Protein AF-A0A497PLA8-F1 (afdb_monomer)

Secondary structure (DSSP, 8-state):
----EEEEEEEETTEEEEEEEEEE--HHHHHHHHHHHHTTSS-HHHHHHHHHHHHHHHTPEEEEEEESSBTTB---B-TTT--BHHHHHHHHHHHHHHH--SEEEEEEE-S-TTTHHHHHHTT--SEEEEE--B-SSS----EEEEEETT-HHHHHHHHHHHHHHHHHH---EEEEEEE-SSSTTHHHHHH-SS-EEEEE-SBTTSHHHHHHHHHTHHHHHHHHHHHHHHHGGG-

Mean predicted aligned error: 8.62 Å

Sequence (235 aa):
VGKIAIVEGNLSGDVLYSAQIIEIAPSITSALIKSLIEKGILSLKEIQNQLANIESKEKRKLCALVIGHKKTSPGAINKKTGITEFEFNDDLAIRIEKKVKNVDIQRVYRRTYKELPHDINELDPDFIISLHCNAFNEKASGTEVLYYHRSEKGKKMAEILLKHLVEHLKLPNRGIKPKTAEDRGGYLLRYTKAPCIIAEPFFIDNDDDLARAQEDIDGLAEAYAKTIEEIVEVV

Radius of gyration: 22.89 Å; Cα contacts (8 Å, |Δi|>4): 433; chains: 1; bounding box: 48×36×67 Å

pLDDT: mean 93.72, std 8.67, range [52.19, 98.94]

Structure (mmCIF, N/CA/C/O backbone):
data_AF-A0A497PLA8-F1
#
_entry.id   AF-A0A497PLA8-F1
#
loop_
_atom_site.group_PDB
_atom_site.id
_atom_site.type_symbol
_atom_site.label_atom_id
_atom_site.label_alt_id
_atom_site.label_comp_id
_atom_site.label_asym_id
_atom_site.label_entity_id
_atom_site.label_seq_id
_atom_site.pdbx_PDB_ins_code
_atom_site.Cartn_x
_atom_site.Cartn_y
_atom_site.Cartn_z
_atom_site.occupancy
_atom_site.B_iso_or_equiv
_atom_site.auth_seq_id
_atom_site.auth_comp_id
_atom_site.auth_asym_id
_atom_site.auth_atom_id
_atom_site.pdbx_PDB_model_num
ATOM 1 N N . VAL A 1 1 ? -29.428 -1.990 42.682 1.00 52.19 1 VAL A N 1
ATOM 2 C CA . VAL A 1 1 ? -28.211 -1.219 43.032 1.00 52.19 1 VAL A CA 1
ATOM 3 C C . VAL A 1 1 ? -27.045 -2.192 43.011 1.00 52.19 1 VAL A C 1
ATOM 5 O O . VAL A 1 1 ? -27.099 -3.153 43.760 1.00 52.19 1 VAL A O 1
ATOM 8 N N . GLY A 1 2 ? -26.096 -2.084 42.072 1.00 69.81 2 GLY A N 1
ATOM 9 C CA . GLY A 1 2 ? -25.052 -3.118 41.965 1.00 69.81 2 GLY A CA 1
ATOM 10 C C . GLY A 1 2 ? -24.429 -3.345 40.589 1.00 69.81 2 GLY A C 1
ATOM 11 O O . GLY A 1 2 ? -23.286 -3.779 40.540 1.00 69.81 2 GLY A O 1
ATOM 12 N N . LYS A 1 3 ? -25.128 -3.027 39.497 1.00 81.75 3 LYS A N 1
ATOM 13 C CA . LYS A 1 3 ? -24.644 -3.305 38.139 1.00 81.75 3 LYS A CA 1
ATOM 14 C C . LYS A 1 3 ? -23.672 -2.234 37.643 1.00 81.75 3 LYS A C 1
ATOM 16 O O . LYS A 1 3 ? -23.804 -1.074 38.030 1.00 81.75 3 LYS A O 1
ATOM 21 N N . ILE A 1 4 ? -22.708 -2.649 36.828 1.00 87.38 4 ILE A N 1
ATOM 22 C CA . ILE A 1 4 ? -21.839 -1.771 36.044 1.00 87.38 4 ILE A CA 1
ATOM 23 C C . ILE A 1 4 ? -22.445 -1.657 34.647 1.00 87.38 4 ILE A C 1
ATOM 25 O O . ILE A 1 4 ? -22.950 -2.642 34.107 1.00 87.38 4 ILE A O 1
ATOM 29 N N . ALA A 1 5 ? -22.415 -0.454 34.089 1.00 87.62 5 ALA A N 1
ATOM 30 C CA . ALA A 1 5 ? -22.876 -0.173 32.742 1.00 87.62 5 ALA A CA 1
ATOM 31 C C . ALA A 1 5 ? -21.815 0.632 31.992 1.00 87.62 5 ALA A C 1
ATOM 33 O O . ALA A 1 5 ? -21.121 1.452 32.599 1.00 87.62 5 ALA A O 1
ATOM 34 N N . ILE A 1 6 ? -21.728 0.396 30.687 1.00 86.44 6 ILE A N 1
ATOM 35 C CA . ILE A 1 6 ? -21.042 1.283 29.751 1.00 86.44 6 ILE A CA 1
ATOM 36 C C . ILE A 1 6 ? -22.050 2.360 29.361 1.00 86.44 6 ILE A C 1
ATOM 38 O O . ILE A 1 6 ? -23.196 2.055 29.009 1.00 86.44 6 ILE A O 1
ATOM 42 N N . VAL A 1 7 ? -21.637 3.618 29.478 1.00 86.50 7 VAL A N 1
ATOM 43 C CA . VAL A 1 7 ? -22.473 4.774 29.165 1.00 86.50 7 VAL A CA 1
ATOM 44 C C . VAL A 1 7 ? -21.748 5.685 28.189 1.00 86.50 7 VAL A C 1
ATOM 46 O O . VAL A 1 7 ? -20.562 5.953 28.360 1.00 86.50 7 VAL A O 1
ATOM 49 N N . GLU A 1 8 ? -22.477 6.183 27.200 1.00 83.69 8 GLU A N 1
ATOM 50 C CA . GLU A 1 8 ? -22.004 7.215 26.280 1.00 83.69 8 GLU A CA 1
ATOM 51 C C . GLU A 1 8 ? -22.640 8.548 26.671 1.00 83.69 8 GLU A C 1
ATOM 53 O O . GLU A 1 8 ? -23.837 8.608 26.971 1.00 83.69 8 GLU A O 1
ATOM 58 N N . GLY A 1 9 ? -21.850 9.621 26.725 1.00 84.25 9 GLY A N 1
ATOM 59 C CA . GLY A 1 9 ? -22.322 10.874 27.291 1.00 84.25 9 GLY A CA 1
ATOM 60 C C . GLY A 1 9 ? -21.367 12.052 27.173 1.00 84.25 9 GLY A C 1
ATOM 61 O O . GLY A 1 9 ? -20.187 11.893 26.876 1.00 84.25 9 GLY A O 1
ATOM 62 N N . ASN A 1 10 ? -21.885 13.250 27.449 1.00 79.69 10 ASN A N 1
ATOM 63 C CA . ASN A 1 10 ? -21.089 14.475 27.457 1.00 79.69 10 ASN A CA 1
ATOM 64 C C . ASN A 1 10 ? -20.459 14.696 28.837 1.00 79.69 10 ASN A C 1
ATOM 66 O O . ASN A 1 10 ? -21.174 14.817 29.837 1.00 79.69 10 ASN A O 1
ATOM 70 N N . LEU A 1 11 ? -19.129 14.788 28.872 1.00 79.31 11 LEU A N 1
ATOM 71 C CA . LEU A 1 11 ? -18.335 15.109 30.060 1.00 79.31 11 LEU A CA 1
ATOM 72 C C . LEU A 1 11 ? -17.939 16.590 30.065 1.00 79.31 11 LEU A C 1
ATOM 74 O O . LEU A 1 11 ? -17.486 17.122 29.053 1.00 79.31 11 LEU A O 1
ATOM 78 N N . SER A 1 12 ? -18.038 17.242 31.222 1.00 78.94 12 SER A N 1
ATOM 79 C CA . SER A 1 12 ? -17.307 18.483 31.503 1.00 78.94 12 SER A CA 1
ATOM 80 C C . SER A 1 12 ? -16.700 18.386 32.903 1.00 78.94 12 SER A C 1
ATOM 82 O O . SER A 1 12 ? -17.413 18.295 33.905 1.00 78.94 12 SER A O 1
ATOM 84 N N . GLY A 1 13 ? -15.367 18.336 32.959 1.00 80.75 13 GLY A N 1
ATOM 85 C CA . GLY A 1 13 ? -14.645 17.871 34.144 1.00 80.75 13 GLY A CA 1
ATOM 86 C C . GLY A 1 13 ? -14.991 16.411 34.457 1.00 80.75 13 GLY A C 1
ATOM 87 O O . GLY A 1 13 ? -15.065 15.587 33.550 1.00 80.75 13 GLY A O 1
ATOM 88 N N . ASP A 1 14 ? -15.265 16.120 35.730 1.00 75.25 14 ASP A N 1
ATOM 89 C CA . ASP A 1 14 ? -15.677 14.790 36.209 1.00 75.25 14 ASP A CA 1
ATOM 90 C C . ASP A 1 14 ? -17.211 14.604 36.234 1.00 75.25 14 ASP A C 1
ATOM 92 O O . ASP A 1 14 ? -17.727 13.666 36.845 1.00 75.25 14 ASP A O 1
ATOM 96 N N . VAL A 1 15 ? -17.963 15.514 35.602 1.00 76.88 15 VAL A N 1
ATOM 97 C CA . VAL A 1 15 ? -19.433 15.516 35.607 1.00 76.88 15 VAL A CA 1
ATOM 98 C C . VAL A 1 15 ? -19.976 15.091 34.243 1.00 76.88 15 VAL A C 1
ATOM 100 O O . VAL A 1 15 ? -19.608 15.655 33.212 1.00 76.88 15 VAL A O 1
ATOM 103 N N . LEU A 1 16 ? -20.884 14.110 34.252 1.00 77.44 16 LEU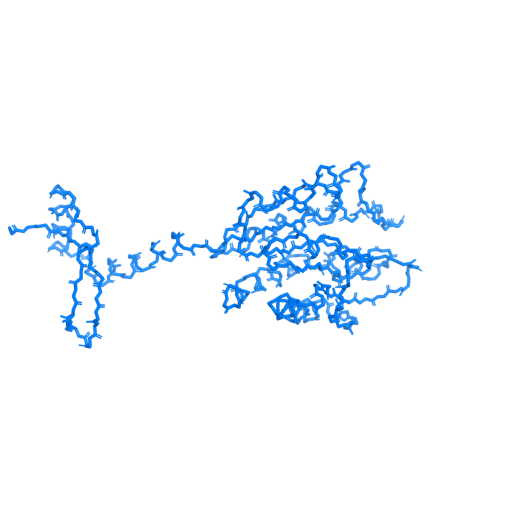 A N 1
ATOM 104 C CA . LEU A 1 16 ? -21.577 13.579 33.076 1.00 77.44 16 LEU A CA 1
ATOM 105 C C . LEU A 1 16 ? -22.953 14.260 32.937 1.00 77.44 16 LEU A C 1
ATOM 107 O O . LEU A 1 16 ? -23.834 14.048 33.769 1.00 77.44 16 LEU A O 1
ATOM 111 N N . TYR A 1 17 ? -23.137 15.099 31.914 1.00 78.06 17 TYR A N 1
ATOM 112 C CA . TYR A 1 17 ? -24.322 15.968 31.754 1.00 78.06 17 TYR A CA 1
ATOM 113 C C . TYR A 1 17 ? -25.469 15.313 30.984 1.00 78.06 17 TYR A C 1
ATOM 115 O O . TYR A 1 17 ? -26.636 15.656 31.162 1.00 78.06 17 TYR A O 1
ATOM 123 N N . SER A 1 18 ? -25.137 14.361 30.125 1.00 81.12 18 SER A N 1
ATOM 124 C CA . SER A 1 18 ? -26.086 13.513 29.414 1.00 81.12 18 SER A CA 1
ATOM 125 C C . SER A 1 18 ? -25.465 12.137 29.301 1.00 81.12 18 SER A C 1
ATOM 127 O O . SER A 1 18 ? -24.264 12.051 29.066 1.00 81.12 18 SER A O 1
ATOM 129 N N . ALA A 1 19 ? -26.253 11.081 29.482 1.00 83.19 19 ALA A N 1
ATOM 130 C CA . ALA A 1 19 ? -25.753 9.717 29.422 1.00 83.19 19 ALA A CA 1
ATOM 131 C C . ALA A 1 19 ? -26.819 8.776 28.865 1.00 83.19 19 ALA A C 1
ATOM 133 O O . ALA A 1 19 ? -27.958 8.778 29.339 1.00 83.19 19 ALA A O 1
ATOM 134 N N . GLN A 1 20 ? -26.432 7.948 27.905 1.00 89.19 20 GLN A N 1
ATOM 135 C CA . GLN A 1 20 ? -27.207 6.809 27.445 1.00 89.19 20 GLN A CA 1
ATOM 136 C C . GLN A 1 20 ? -26.481 5.526 27.841 1.00 89.19 20 GLN A C 1
ATOM 138 O O . GLN A 1 20 ? -25.267 5.418 27.702 1.00 89.19 20 GLN A O 1
ATOM 143 N N . ILE A 1 21 ? -27.230 4.545 28.343 1.00 88.00 21 ILE A N 1
ATOM 144 C CA . ILE A 1 21 ? -26.688 3.212 28.608 1.00 88.00 21 ILE A CA 1
ATOM 145 C C . ILE A 1 21 ? -26.503 2.502 27.268 1.00 88.00 21 ILE A C 1
ATOM 147 O O . ILE A 1 21 ? -27.478 2.304 26.543 1.00 88.00 21 ILE A O 1
ATOM 151 N N . ILE A 1 22 ? -25.265 2.112 26.977 1.00 87.62 22 ILE A N 1
ATOM 152 C CA . ILE A 1 22 ? -24.910 1.309 25.804 1.00 87.62 22 ILE A CA 1
ATOM 153 C C . ILE A 1 22 ? -25.087 -0.168 26.135 1.00 87.62 22 ILE A C 1
ATOM 155 O O . ILE A 1 22 ? -25.817 -0.890 25.462 1.00 87.62 22 ILE A O 1
ATOM 159 N N . GLU A 1 23 ? -24.479 -0.597 27.239 1.00 87.69 23 GLU A N 1
ATOM 160 C CA . GLU A 1 23 ? -24.504 -1.985 27.674 1.00 87.69 23 GLU A CA 1
ATOM 161 C C . GLU A 1 23 ? -24.535 -2.069 29.198 1.00 87.69 23 GLU A C 1
ATOM 163 O O . GLU A 1 23 ? -23.927 -1.264 29.908 1.00 87.69 23 GLU A O 1
ATOM 168 N N . ILE A 1 24 ? -25.239 -3.072 29.719 1.00 89.50 24 ILE A N 1
ATOM 169 C CA . ILE A 1 24 ? -25.231 -3.405 31.141 1.00 89.50 24 ILE A CA 1
ATOM 170 C C . ILE A 1 24 ? -24.524 -4.743 31.301 1.00 89.50 24 ILE A C 1
ATOM 172 O O . ILE A 1 24 ? -25.030 -5.772 30.852 1.00 89.50 24 ILE A O 1
ATOM 176 N N . ALA A 1 25 ? -23.401 -4.740 32.016 1.00 88.44 25 ALA A N 1
ATOM 177 C CA . ALA A 1 25 ? -22.668 -5.964 32.283 1.00 88.44 25 ALA A CA 1
ATOM 178 C C . ALA A 1 25 ? -23.538 -6.951 33.094 1.00 88.44 25 ALA A C 1
ATOM 180 O O . ALA A 1 25 ? -24.276 -6.536 34.004 1.00 88.44 25 ALA A O 1
ATOM 181 N N . PRO A 1 26 ? -23.425 -8.271 32.847 1.00 92.56 26 PRO A N 1
ATOM 182 C CA . PRO A 1 26 ? -24.095 -9.283 33.655 1.00 92.56 26 PRO A CA 1
ATOM 183 C C . PRO A 1 26 ? -23.815 -9.110 35.153 1.00 92.56 26 PRO A C 1
AT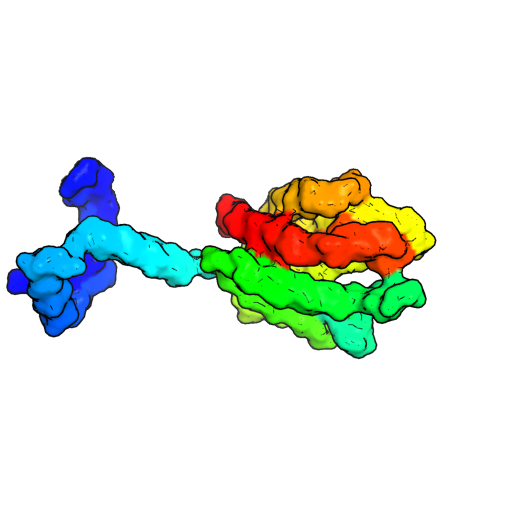OM 185 O O . PRO A 1 26 ? -22.768 -8.599 35.561 1.00 92.56 26 PRO A O 1
ATOM 188 N N . SER A 1 27 ? -24.746 -9.555 36.002 1.00 89.56 27 SER A N 1
ATOM 189 C CA . SER A 1 27 ? -24.672 -9.317 37.452 1.00 89.56 27 SER A CA 1
ATOM 190 C C . SER A 1 27 ? -23.389 -9.864 38.090 1.00 89.56 27 SER A C 1
ATOM 192 O O . SER A 1 27 ? -22.802 -9.193 38.935 1.00 89.56 27 SER A O 1
ATOM 194 N N . ILE A 1 28 ? -22.934 -11.049 37.667 1.00 91.31 28 ILE A N 1
ATOM 195 C CA . ILE A 1 28 ? -21.705 -11.677 38.180 1.00 91.31 28 ILE A CA 1
ATOM 196 C C . ILE A 1 28 ? -20.476 -10.854 37.772 1.00 91.31 28 ILE A C 1
ATOM 198 O O . ILE A 1 28 ? -19.649 -10.530 38.620 1.00 91.31 28 ILE A O 1
ATOM 202 N N . THR A 1 29 ? -20.395 -10.442 36.505 1.00 90.56 29 THR A N 1
ATOM 203 C CA . THR A 1 29 ? -19.314 -9.594 35.982 1.00 90.56 29 THR A CA 1
ATOM 204 C C . THR A 1 29 ? -19.261 -8.250 36.705 1.00 90.56 29 THR A C 1
ATOM 206 O O . THR A 1 29 ? -18.199 -7.820 37.148 1.00 90.56 29 THR A O 1
ATOM 209 N N . SER A 1 30 ? -20.424 -7.621 36.906 1.00 91.75 30 SER A N 1
ATOM 210 C CA . SER A 1 30 ? -20.544 -6.375 37.668 1.00 91.75 30 SER A CA 1
ATOM 211 C C . SER A 1 30 ? -20.021 -6.520 39.100 1.00 91.75 30 SER A C 1
ATOM 213 O O . SER A 1 30 ? -19.305 -5.646 39.582 1.00 91.75 30 SER A O 1
ATOM 215 N N . ALA A 1 31 ? -20.364 -7.619 39.781 1.00 92.12 31 ALA A N 1
ATOM 216 C CA . ALA A 1 31 ? -19.909 -7.885 41.143 1.00 92.12 31 ALA A CA 1
ATOM 217 C C . ALA A 1 31 ? -18.393 -8.140 41.209 1.00 92.12 31 ALA A C 1
ATOM 219 O O . ALA A 1 31 ? -17.727 -7.620 42.104 1.00 92.12 31 ALA A O 1
ATOM 220 N N . LEU A 1 32 ? -17.841 -8.885 40.244 1.00 92.75 32 LEU A N 1
ATOM 221 C CA . LEU A 1 32 ? -16.404 -9.147 40.157 1.00 92.75 32 LEU A CA 1
ATOM 222 C C . LEU A 1 32 ? -15.609 -7.852 39.965 1.00 92.75 32 LEU A C 1
ATOM 224 O O . LEU A 1 32 ? -14.704 -7.581 40.749 1.00 92.75 32 LEU A O 1
ATOM 228 N N . ILE A 1 33 ? -15.967 -7.036 38.968 1.00 90.50 33 ILE A N 1
ATOM 229 C CA . ILE A 1 33 ? -15.266 -5.775 38.684 1.00 90.50 33 ILE A CA 1
ATOM 230 C C . ILE A 1 33 ? -15.311 -4.852 39.908 1.00 90.50 33 ILE A C 1
ATOM 232 O O . ILE A 1 33 ? -14.287 -4.287 40.281 1.00 90.50 33 ILE A O 1
ATOM 236 N N . LYS A 1 34 ? -16.461 -4.752 40.590 1.00 90.81 34 LYS A N 1
ATOM 237 C CA . LYS A 1 34 ? -16.564 -3.986 41.842 1.00 90.81 34 LYS A CA 1
ATOM 238 C C . LYS A 1 34 ? -15.620 -4.491 42.921 1.00 90.81 34 LYS A C 1
ATOM 240 O O . LYS A 1 34 ? -14.886 -3.691 43.487 1.00 90.81 34 LYS A O 1
ATOM 245 N N . SER A 1 35 ? -15.591 -5.802 43.158 1.00 93.50 35 SER A N 1
ATOM 246 C CA . SER A 1 35 ? -14.695 -6.389 44.156 1.00 93.50 35 SER A CA 1
ATOM 247 C C . SER A 1 35 ? -13.220 -6.124 43.834 1.00 93.50 35 SER A C 1
ATOM 249 O O . SER A 1 35 ? -12.428 -5.882 44.742 1.00 93.50 35 SER A O 1
ATOM 251 N N . LEU A 1 36 ? -12.840 -6.138 42.553 1.00 94.06 36 LEU A N 1
ATOM 252 C CA . LEU A 1 36 ? -11.478 -5.814 42.122 1.00 94.06 36 LEU A CA 1
ATOM 253 C C . LEU A 1 36 ? -11.139 -4.332 42.340 1.00 94.06 36 LEU A C 1
ATOM 255 O O . LEU A 1 36 ? -10.029 -4.037 42.781 1.00 94.06 36 LEU A O 1
ATOM 259 N N . ILE A 1 37 ? -12.088 -3.421 42.091 1.00 91.69 37 ILE A N 1
ATOM 260 C CA . ILE A 1 37 ? -11.921 -1.984 42.364 1.00 91.69 37 ILE A CA 1
ATOM 261 C C . ILE A 1 37 ? -11.779 -1.728 43.869 1.00 91.69 37 ILE A C 1
ATOM 263 O O . ILE A 1 37 ? -10.860 -1.036 44.293 1.00 91.69 37 ILE A O 1
ATOM 267 N N . GLU A 1 38 ? -12.642 -2.329 44.690 1.00 92.81 38 GLU A N 1
ATOM 268 C CA . GLU A 1 38 ? -12.604 -2.196 46.155 1.00 92.81 38 GLU A CA 1
ATOM 269 C C . GLU A 1 38 ? -11.301 -2.735 46.760 1.00 92.81 38 GLU A C 1
ATOM 271 O O . GLU A 1 38 ? -10.792 -2.186 47.735 1.00 92.81 38 GLU A O 1
ATOM 276 N N . LYS A 1 39 ? -10.727 -3.787 46.162 1.00 95.38 39 LYS A N 1
ATOM 277 C CA . LYS A 1 39 ? -9.420 -4.341 46.547 1.00 95.38 39 LYS A CA 1
ATOM 278 C C . LYS A 1 39 ? -8.228 -3.545 46.002 1.00 95.38 39 LYS A C 1
ATOM 280 O O . LYS A 1 39 ? -7.093 -3.929 46.270 1.00 95.38 39 LYS A O 1
ATOM 285 N N . GLY A 1 40 ? -8.463 -2.488 45.222 1.00 92.38 40 GLY A N 1
ATOM 286 C CA . GLY A 1 40 ? -7.413 -1.687 44.591 1.00 92.38 40 GLY A CA 1
ATOM 287 C C . GLY A 1 40 ? -6.631 -2.423 43.498 1.00 92.38 40 GLY A C 1
ATOM 288 O O . GLY A 1 40 ? -5.539 -1.993 43.145 1.00 92.38 40 GLY A O 1
ATOM 289 N N . ILE A 1 41 ? -7.162 -3.536 42.976 1.00 94.06 41 ILE A N 1
ATOM 290 C CA . ILE A 1 41 ? -6.539 -4.312 41.889 1.00 94.06 41 ILE A CA 1
ATOM 291 C C . ILE A 1 41 ? -6.76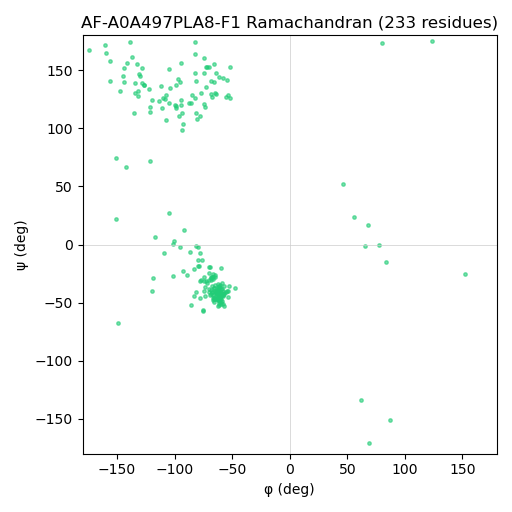9 -3.621 40.537 1.00 94.06 41 ILE A C 1
ATOM 293 O O . ILE A 1 41 ? -5.937 -3.728 39.642 1.00 94.06 41 ILE A O 1
ATOM 297 N N . LEU A 1 42 ? -7.901 -2.926 40.392 1.00 89.81 42 LEU A N 1
ATOM 298 C CA . LEU A 1 42 ? -8.261 -2.137 39.214 1.00 89.81 42 LEU A CA 1
ATOM 299 C C . LEU A 1 42 ? -8.705 -0.738 39.642 1.00 89.81 42 LEU A C 1
ATOM 301 O O . LEU A 1 42 ? -9.400 -0.587 40.645 1.00 89.81 42 LEU A O 1
ATOM 305 N N . SER A 1 43 ? -8.397 0.279 38.845 1.00 89.31 43 SER A N 1
ATOM 306 C CA . SER A 1 43 ? -8.988 1.612 38.984 1.00 89.31 43 SER A CA 1
ATOM 307 C C . SER A 1 43 ? -10.040 1.883 37.905 1.00 89.31 43 SER A C 1
ATOM 309 O O . SER A 1 43 ? -9.954 1.396 36.777 1.00 89.31 43 SER A O 1
ATOM 311 N N . LEU A 1 44 ? -11.030 2.723 38.226 1.00 82.62 44 LEU A N 1
ATOM 312 C CA . LEU A 1 44 ? -12.023 3.181 37.243 1.00 82.62 44 LEU A CA 1
ATOM 313 C C . LEU A 1 44 ? -11.362 3.862 36.036 1.00 82.62 44 LEU A C 1
ATOM 315 O O . LEU A 1 44 ? -11.806 3.670 34.908 1.00 82.62 44 LEU A O 1
ATOM 319 N N . LYS A 1 45 ? -10.270 4.599 36.267 1.00 83.38 45 LYS A N 1
ATOM 320 C CA . LYS A 1 45 ? -9.514 5.287 35.217 1.00 83.38 45 LYS A CA 1
ATOM 321 C C . LYS A 1 45 ? -8.818 4.308 34.268 1.00 83.38 45 LYS A C 1
ATOM 323 O O . LYS A 1 45 ? -8.839 4.513 33.060 1.00 83.38 45 LYS A O 1
ATOM 328 N N . GLU A 1 46 ? -8.236 3.228 34.789 1.00 83.62 46 GLU A N 1
ATOM 329 C CA . GLU A 1 46 ? -7.670 2.162 33.950 1.00 83.62 46 GLU A CA 1
ATOM 330 C C . GLU A 1 46 ? -8.750 1.476 33.117 1.00 83.62 46 GLU A C 1
ATOM 332 O O . GLU A 1 46 ? -8.542 1.260 31.927 1.00 83.62 46 GLU A O 1
ATOM 337 N N . ILE A 1 47 ? -9.915 1.191 33.706 1.00 84.69 47 ILE A N 1
ATOM 338 C CA . ILE A 1 47 ? -11.044 0.591 32.984 1.00 84.69 47 ILE A CA 1
ATOM 339 C C . ILE A 1 47 ? -11.528 1.522 31.863 1.00 84.69 47 ILE A C 1
ATOM 341 O O . ILE A 1 47 ? -11.706 1.062 30.740 1.00 84.69 47 ILE A O 1
ATOM 345 N N . GLN A 1 48 ? -11.682 2.824 32.127 1.00 81.12 48 GLN A N 1
ATOM 346 C CA . GLN A 1 48 ? -12.059 3.817 31.111 1.00 81.12 48 GLN A CA 1
ATOM 347 C C . GLN A 1 48 ? -11.037 3.892 29.968 1.00 81.12 48 GLN A C 1
ATOM 349 O O . GLN A 1 48 ? -11.417 3.847 28.800 1.00 81.12 48 GLN A O 1
ATOM 354 N N . ASN A 1 49 ? -9.741 3.937 30.292 1.00 79.06 49 ASN A N 1
ATOM 355 C CA . ASN A 1 49 ? -8.677 3.945 29.286 1.00 79.06 49 ASN A CA 1
ATOM 356 C C . ASN A 1 49 ? -8.676 2.658 28.441 1.00 79.06 49 ASN A C 1
ATOM 358 O O . ASN A 1 49 ? -8.448 2.707 27.234 1.00 79.06 49 ASN A O 1
ATOM 362 N N . GLN A 1 50 ? -8.931 1.501 29.059 1.00 81.88 50 GLN A N 1
ATOM 363 C CA . GLN A 1 50 ? -9.024 0.226 28.345 1.00 81.88 50 GLN A CA 1
ATOM 364 C C . GLN A 1 50 ? -10.280 0.145 27.471 1.00 81.88 50 GLN A C 1
ATOM 366 O O . GLN A 1 50 ? -10.186 -0.347 26.353 1.00 81.88 50 GLN A O 1
ATOM 371 N N . LEU A 1 51 ? -11.425 0.663 27.925 1.00 77.12 51 LEU A N 1
ATOM 372 C CA . LEU A 1 51 ? -12.655 0.717 27.127 1.00 77.12 51 LEU A CA 1
ATOM 373 C C . LEU A 1 51 ? -12.466 1.548 25.853 1.00 77.12 51 LEU A C 1
ATOM 375 O O . LEU A 1 51 ? -12.778 1.058 24.773 1.00 77.12 51 LEU A O 1
ATOM 379 N N . ALA A 1 52 ? -11.849 2.730 25.945 1.00 67.50 52 ALA A N 1
ATOM 380 C CA . ALA A 1 52 ? -11.526 3.540 24.765 1.00 67.50 52 ALA A CA 1
ATOM 381 C C . ALA A 1 52 ? -10.591 2.802 23.781 1.00 67.50 52 ALA A C 1
ATOM 383 O O . ALA A 1 52 ? -10.758 2.872 22.560 1.00 67.50 52 ALA A O 1
ATOM 384 N N . ASN A 1 53 ? -9.624 2.040 24.302 1.00 66.06 53 ASN A N 1
ATOM 385 C CA . ASN A 1 53 ? -8.752 1.184 23.489 1.00 66.06 53 ASN A CA 1
ATOM 386 C C . ASN A 1 53 ? -9.487 -0.013 22.853 1.00 66.06 53 ASN A C 1
ATOM 388 O O . ASN A 1 53 ? -9.058 -0.505 21.811 1.00 66.06 53 ASN A O 1
ATOM 392 N N . ILE A 1 54 ? -10.556 -0.519 23.473 1.00 70.81 54 ILE A N 1
ATOM 393 C CA . ILE A 1 54 ? -11.372 -1.619 22.939 1.00 70.81 54 ILE A CA 1
ATOM 394 C C . ILE A 1 54 ? -12.316 -1.097 21.850 1.00 70.81 54 ILE A C 1
ATOM 396 O O . ILE A 1 54 ? -12.347 -1.666 20.764 1.00 70.81 54 ILE A O 1
ATOM 400 N N . GLU A 1 55 ? -13.002 0.026 22.077 1.00 64.19 55 GLU A N 1
ATOM 401 C CA . GLU A 1 55 ? -13.893 0.640 21.078 1.00 64.19 55 GLU A CA 1
ATOM 402 C C . GLU A 1 55 ? -13.139 1.082 19.815 1.00 64.19 55 GLU A C 1
ATOM 404 O O . GLU A 1 55 ? -13.610 0.889 18.694 1.00 64.19 55 GLU A O 1
ATOM 409 N N . SER A 1 56 ? -11.928 1.625 19.970 1.00 57.28 56 SER A N 1
ATOM 410 C CA . SER A 1 56 ? -11.054 1.945 18.831 1.00 57.28 56 SER A CA 1
ATOM 411 C C . SER A 1 56 ? -10.534 0.701 18.104 1.00 57.28 56 SER A C 1
ATOM 413 O O . SER A 1 56 ? -10.289 0.756 16.901 1.00 57.28 56 SER A O 1
ATOM 415 N N . LYS A 1 57 ? -10.403 -0.440 18.796 1.00 55.31 57 LYS A N 1
ATOM 416 C CA . LYS A 1 57 ? -10.097 -1.731 18.164 1.00 55.31 57 LYS A CA 1
ATOM 417 C C . LYS A 1 57 ? -11.276 -2.314 17.386 1.00 55.31 57 LYS A C 1
ATOM 419 O O . LYS A 1 57 ? -11.026 -2.986 16.394 1.00 55.31 57 LYS A O 1
ATOM 424 N N . GLU A 1 58 ? -12.517 -2.061 17.793 1.00 60.78 58 GLU A N 1
ATOM 425 C CA . GLU A 1 58 ? -13.710 -2.520 17.060 1.00 60.78 58 GLU A CA 1
ATOM 426 C C . GLU A 1 58 ? -14.050 -1.660 15.830 1.00 60.78 58 GLU A C 1
ATOM 428 O O . GLU A 1 58 ? -14.747 -2.126 14.935 1.00 60.78 58 GLU A O 1
ATOM 433 N N . LYS A 1 59 ? -13.529 -0.429 15.737 1.00 67.62 59 LYS A N 1
ATOM 434 C CA . LYS A 1 59 ? -13.716 0.481 14.586 1.00 67.62 59 LYS A CA 1
ATOM 435 C C . LYS A 1 59 ? -12.485 0.596 13.681 1.00 67.62 59 LYS A C 1
ATOM 437 O O . LYS A 1 59 ? -12.273 1.637 13.055 1.00 67.62 59 LYS A O 1
ATOM 442 N N . ARG A 1 60 ? -11.639 -0.434 13.629 1.00 85.25 60 ARG A N 1
ATOM 443 C CA . ARG A 1 60 ? -10.459 -0.402 12.759 1.00 85.25 60 ARG A CA 1
ATOM 444 C C . ARG A 1 60 ? -10.889 -0.345 11.304 1.00 85.25 60 ARG A C 1
ATOM 446 O O . ARG A 1 60 ? -11.716 -1.130 10.854 1.00 85.25 60 ARG A O 1
ATOM 453 N N . LYS A 1 61 ? -10.309 0.610 10.584 1.00 93.94 61 LYS A N 1
ATOM 454 C CA . LYS A 1 61 ? -10.470 0.715 9.138 1.00 93.94 61 LYS A CA 1
ATOM 455 C C . LYS A 1 61 ? -9.859 -0.515 8.471 1.00 93.94 61 LYS A C 1
ATOM 457 O O . LYS A 1 61 ? -8.841 -1.026 8.945 1.00 93.94 61 LYS A O 1
ATOM 462 N N . LEU A 1 62 ? -10.437 -0.945 7.358 1.00 96.75 62 LEU A N 1
ATOM 463 C CA . LEU A 1 62 ? -9.914 -2.031 6.535 1.00 96.75 62 LEU A CA 1
ATOM 464 C C . LEU A 1 62 ? -9.151 -1.468 5.330 1.00 96.75 62 LEU A C 1
ATOM 466 O O . LEU A 1 62 ? -9.722 -0.796 4.470 1.00 96.75 62 LEU A O 1
ATOM 470 N N . CYS A 1 63 ? -7.865 -1.797 5.232 1.00 98.44 63 CYS A N 1
ATOM 471 C CA . CYS A 1 63 ? -7.059 -1.560 4.039 1.00 98.44 63 CYS A CA 1
ATOM 472 C C . CYS A 1 63 ? -6.954 -2.848 3.217 1.00 98.44 63 CYS A C 1
ATOM 474 O O . CYS A 1 63 ? -6.393 -3.854 3.666 1.00 98.44 63 CYS A O 1
ATOM 476 N N . ALA A 1 64 ? -7.441 -2.804 1.978 1.00 98.75 64 ALA A N 1
ATOM 477 C CA . ALA A 1 64 ? -7.135 -3.838 1.000 1.00 98.75 64 ALA A CA 1
ATOM 478 C C . ALA A 1 64 ? -5.749 -3.567 0.396 1.00 98.75 64 ALA A C 1
ATOM 480 O O . ALA A 1 64 ? -5.562 -2.643 -0.405 1.00 98.75 64 ALA A O 1
ATOM 481 N N . LEU A 1 65 ? -4.775 -4.393 0.776 1.00 98.81 65 LEU A N 1
ATOM 482 C CA . LEU A 1 65 ? -3.409 -4.333 0.270 1.00 98.81 65 LEU A CA 1
ATOM 483 C C . LEU A 1 65 ? -3.283 -5.286 -0.919 1.00 98.81 65 LEU A C 1
ATOM 485 O O . LEU A 1 65 ? -3.162 -6.501 -0.758 1.00 98.81 65 LEU A O 1
ATOM 489 N N . VAL A 1 66 ? -3.372 -4.740 -2.127 1.00 98.75 66 VAL A N 1
ATOM 490 C CA . VAL A 1 66 ? -3.392 -5.526 -3.363 1.00 98.75 66 VAL A CA 1
ATOM 491 C C . VAL A 1 66 ? -1.962 -5.804 -3.805 1.00 98.75 66 VAL A C 1
ATOM 493 O O . VAL A 1 66 ? -1.193 -4.877 -4.057 1.00 98.75 66 VAL A O 1
ATOM 496 N N . ILE A 1 67 ? -1.614 -7.082 -3.938 1.00 98.56 67 ILE A N 1
ATOM 497 C CA . ILE A 1 67 ? -0.322 -7.493 -4.480 1.00 98.56 67 ILE A CA 1
ATOM 498 C C . ILE A 1 67 ? -0.438 -7.435 -6.001 1.00 98.56 67 ILE A C 1
ATOM 500 O O . ILE A 1 67 ? -1.201 -8.192 -6.614 1.00 98.56 67 ILE A O 1
ATOM 504 N N . GLY A 1 68 ? 0.298 -6.510 -6.616 1.00 96.94 68 GLY A N 1
ATOM 505 C CA . GLY A 1 68 ? 0.406 -6.421 -8.061 1.00 96.94 68 GLY A CA 1
ATOM 506 C C . GLY A 1 68 ? 0.861 -7.754 -8.641 1.00 96.94 68 GLY A C 1
ATOM 507 O O . GLY A 1 68 ? 1.718 -8.444 -8.097 1.00 96.94 68 GLY A O 1
ATOM 508 N N . HIS A 1 69 ? 0.299 -8.112 -9.791 1.00 97.44 69 HIS A N 1
ATOM 509 C CA . HIS A 1 69 ? 0.682 -9.326 -10.507 1.00 97.44 69 HIS A CA 1
ATOM 510 C C . HIS A 1 69 ? 0.284 -10.640 -9.808 1.00 97.44 69 HIS A C 1
ATOM 512 O O . HIS A 1 69 ? -0.620 -10.671 -8.978 1.00 97.44 69 HIS A O 1
ATOM 518 N N . LYS A 1 70 ? 0.775 -11.778 -10.310 1.00 96.38 70 LYS A N 1
ATOM 519 C CA . LYS A 1 70 ? 0.567 -13.111 -9.713 1.00 96.38 70 LYS A CA 1
ATOM 520 C C . LYS A 1 70 ? 1.684 -14.049 -10.147 1.00 96.38 70 LYS A C 1
ATOM 522 O O . LYS A 1 70 ? 2.216 -13.867 -11.234 1.00 96.38 70 LYS A O 1
ATOM 527 N N . LYS A 1 71 ? 1.950 -15.121 -9.401 1.00 94.62 71 LYS A N 1
ATOM 528 C CA . LYS A 1 71 ? 3.023 -16.090 -9.707 1.00 94.62 71 LYS A CA 1
ATOM 529 C C . LYS A 1 71 ? 3.075 -16.579 -11.169 1.00 94.62 71 LYS A C 1
ATOM 531 O O . LYS A 1 71 ? 4.150 -16.738 -11.724 1.00 94.62 71 LYS A O 1
ATOM 536 N N . THR A 1 72 ? 1.925 -16.791 -11.818 1.00 96.00 72 THR A N 1
ATOM 537 C CA . THR A 1 72 ? 1.846 -17.244 -13.227 1.00 96.00 72 THR A CA 1
ATOM 538 C C . THR A 1 72 ? 1.892 -16.117 -14.269 1.00 96.00 72 THR A C 1
ATOM 540 O O . THR A 1 72 ? 1.918 -16.382 -15.466 1.00 96.00 72 THR A O 1
ATOM 543 N N . SER A 1 73 ? 1.865 -14.856 -13.839 1.00 96.31 73 SER A N 1
ATOM 544 C CA . SER A 1 73 ? 1.995 -13.651 -14.667 1.00 96.31 73 SER A CA 1
ATOM 545 C C . SER A 1 73 ? 2.624 -12.556 -13.794 1.00 96.31 73 SER A C 1
ATOM 547 O O . SER A 1 73 ? 1.900 -11.679 -13.297 1.00 96.31 73 SER A O 1
ATOM 549 N N . PRO A 1 74 ? 3.941 -12.669 -13.528 1.00 96.75 74 PRO A N 1
ATOM 550 C CA . PRO A 1 74 ? 4.584 -12.052 -12.369 1.00 96.75 74 PRO A CA 1
ATOM 551 C C . PRO A 1 74 ? 4.933 -10.575 -12.557 1.00 96.75 74 PRO A C 1
ATOM 553 O O . PRO A 1 74 ? 5.400 -9.952 -11.617 1.00 96.75 74 PRO A O 1
ATOM 556 N N . GLY A 1 75 ? 4.645 -10.007 -13.730 1.00 97.44 75 GLY A N 1
ATOM 557 C CA . GLY A 1 75 ? 4.927 -8.605 -14.027 1.00 97.44 75 GLY A CA 1
ATOM 558 C C . GLY A 1 75 ? 6.329 -8.405 -14.563 1.00 97.44 75 GLY A C 1
ATOM 559 O O . GLY A 1 75 ? 6.854 -9.281 -15.257 1.00 97.44 75 GLY A O 1
ATOM 560 N N . ALA A 1 76 ? 6.887 -7.228 -14.302 1.00 98.19 76 ALA A N 1
ATOM 561 C CA . ALA A 1 76 ? 8.255 -6.922 -14.687 1.00 98.19 76 ALA A CA 1
ATOM 562 C C . ALA A 1 76 ? 9.261 -7.803 -13.927 1.00 98.19 76 ALA A C 1
ATOM 564 O O . ALA A 1 76 ? 8.970 -8.333 -12.855 1.00 98.19 76 ALA A O 1
ATOM 565 N N . ILE A 1 77 ? 10.440 -7.995 -14.515 1.00 98.44 77 ILE A N 1
ATOM 566 C CA . ILE A 1 77 ? 11.505 -8.831 -13.957 1.00 98.44 77 ILE A CA 1
ATOM 567 C C . ILE A 1 77 ? 12.810 -8.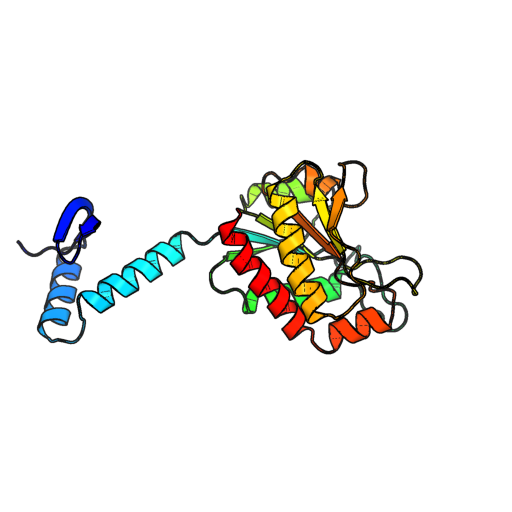059 -14.077 1.00 98.44 77 ILE A C 1
ATOM 569 O O . ILE A 1 77 ? 13.140 -7.578 -15.166 1.00 98.44 77 ILE A O 1
ATOM 573 N N . ASN A 1 78 ? 13.571 -7.976 -12.989 1.00 98.62 78 ASN A N 1
ATOM 574 C CA . ASN A 1 78 ? 14.948 -7.515 -13.070 1.00 98.62 78 ASN A CA 1
ATOM 575 C C . ASN A 1 78 ? 15.808 -8.615 -13.710 1.00 98.62 78 ASN A C 1
ATOM 577 O O . ASN A 1 78 ? 15.933 -9.716 -13.172 1.00 98.62 78 ASN A O 1
ATOM 581 N N . LYS A 1 79 ? 16.415 -8.335 -14.866 1.00 97.81 79 LYS A N 1
ATOM 582 C CA . LYS A 1 79 ? 17.160 -9.350 -15.635 1.00 97.81 79 LYS A CA 1
ATOM 583 C C . LYS A 1 79 ? 18.423 -9.853 -14.935 1.00 97.81 79 LYS A C 1
ATOM 585 O O . LYS A 1 79 ? 18.867 -10.958 -15.233 1.00 97.81 79 LYS A O 1
ATOM 590 N N . LYS A 1 80 ? 19.014 -9.052 -14.047 1.00 97.75 80 LYS A N 1
ATOM 591 C CA . LYS A 1 80 ? 20.270 -9.376 -13.367 1.00 97.75 80 LYS A CA 1
ATOM 592 C C . LYS A 1 80 ? 20.053 -10.262 -12.150 1.00 97.75 80 LYS A C 1
ATOM 594 O O . LYS A 1 80 ? 20.804 -11.212 -11.955 1.00 97.75 80 LYS A O 1
ATOM 599 N N . THR A 1 81 ? 19.049 -9.953 -11.335 1.00 97.75 81 THR A N 1
ATOM 600 C CA . THR A 1 81 ? 18.751 -10.703 -10.105 1.00 97.75 81 THR A CA 1
ATOM 601 C C . THR A 1 81 ? 17.735 -11.821 -10.325 1.00 97.75 81 THR A C 1
ATOM 603 O O . THR A 1 81 ? 17.694 -12.769 -9.546 1.00 97.75 81 THR A O 1
ATOM 606 N N . GLY A 1 82 ? 16.915 -11.724 -11.376 1.00 98.19 82 GLY A N 1
ATOM 607 C CA . GLY A 1 82 ? 15.792 -12.626 -11.631 1.00 98.19 82 GLY A CA 1
ATOM 608 C C . GLY A 1 82 ? 14.555 -12.338 -10.777 1.00 98.19 82 GLY A C 1
ATOM 609 O O . GLY A 1 82 ? 13.552 -13.029 -10.936 1.00 98.19 82 GLY A O 1
ATOM 610 N N . ILE A 1 83 ? 14.602 -11.326 -9.902 1.00 98.44 83 ILE A N 1
ATOM 611 C CA . ILE A 1 83 ? 13.487 -10.965 -9.022 1.00 98.44 83 ILE A CA 1
ATOM 612 C C . ILE A 1 83 ? 12.343 -10.404 -9.856 1.00 98.44 83 ILE A C 1
ATOM 614 O O . ILE A 1 83 ? 12.526 -9.493 -10.672 1.00 98.44 83 ILE A O 1
ATOM 618 N N . THR A 1 84 ? 11.153 -10.947 -9.629 1.00 98.75 84 THR A N 1
ATOM 619 C CA . THR A 1 84 ? 9.935 -10.479 -10.282 1.00 98.75 84 THR A CA 1
ATOM 620 C C . THR A 1 84 ? 9.179 -9.452 -9.441 1.00 98.75 84 THR A C 1
ATOM 622 O O . THR A 1 84 ? 9.266 -9.430 -8.213 1.00 98.75 84 THR A O 1
ATOM 625 N N . GLU A 1 85 ? 8.380 -8.622 -10.109 1.00 98.62 85 GLU A N 1
ATOM 626 C CA . GLU A 1 85 ? 7.513 -7.626 -9.476 1.00 98.62 85 GLU A CA 1
ATOM 627 C C . GLU A 1 85 ? 6.543 -8.273 -8.477 1.00 98.62 85 GLU A C 1
ATOM 629 O O . GLU A 1 85 ? 6.359 -7.762 -7.375 1.00 98.62 85 GLU A O 1
ATOM 634 N N . PHE A 1 86 ? 5.954 -9.421 -8.821 1.00 98.69 86 PHE A N 1
ATOM 635 C CA . PHE A 1 86 ? 5.087 -10.164 -7.907 1.00 98.69 86 PHE A CA 1
ATOM 636 C C . PHE A 1 86 ? 5.827 -10.626 -6.643 1.00 98.69 86 PHE A C 1
ATOM 638 O O . PHE A 1 86 ? 5.316 -10.432 -5.545 1.00 98.69 86 PHE A O 1
ATOM 645 N N . GLU A 1 87 ? 7.013 -11.226 -6.783 1.00 98.62 87 GLU A N 1
ATOM 646 C CA . GLU A 1 87 ? 7.779 -11.739 -5.636 1.00 98.62 87 GLU A CA 1
ATOM 647 C C . GLU A 1 87 ? 8.206 -10.619 -4.687 1.00 98.62 87 GLU A C 1
ATOM 649 O O . GLU A 1 87 ? 8.084 -10.769 -3.472 1.00 98.62 87 GLU A O 1
ATOM 654 N N . PHE A 1 88 ? 8.657 -9.486 -5.233 1.00 98.81 88 PHE A N 1
ATOM 655 C CA . PHE A 1 88 ? 9.020 -8.326 -4.423 1.00 98.81 88 PHE A CA 1
ATOM 656 C C . PHE A 1 88 ? 7.809 -7.780 -3.652 1.00 98.81 88 PHE A C 1
ATOM 658 O O . PHE A 1 88 ? 7.886 -7.553 -2.443 1.00 98.81 88 PHE A O 1
ATOM 665 N N . ASN A 1 89 ? 6.675 -7.596 -4.336 1.00 98.81 89 ASN A N 1
ATOM 666 C CA . ASN A 1 89 ? 5.477 -7.025 -3.721 1.00 98.81 89 ASN A CA 1
ATOM 667 C C . ASN A 1 89 ? 4.817 -7.966 -2.703 1.00 98.81 89 ASN A C 1
ATOM 669 O O . ASN A 1 89 ? 4.230 -7.480 -1.738 1.00 98.81 89 ASN A O 1
ATOM 673 N N . ASP A 1 90 ? 4.920 -9.286 -2.881 1.00 98.75 90 ASP A N 1
ATOM 674 C CA . ASP A 1 90 ? 4.420 -10.268 -1.913 1.00 98.75 90 ASP A CA 1
ATOM 675 C C . ASP A 1 90 ? 5.210 -10.215 -0.591 1.00 98.75 90 ASP A C 1
ATOM 677 O O . ASP A 1 90 ? 4.611 -10.094 0.482 1.00 98.75 90 ASP A O 1
ATOM 681 N N . ASP A 1 91 ? 6.551 -10.197 -0.655 1.00 98.75 91 ASP A N 1
ATOM 682 C CA . ASP A 1 91 ? 7.397 -10.039 0.542 1.00 98.75 91 ASP A CA 1
ATOM 683 C C . ASP A 1 91 ? 7.151 -8.690 1.231 1.00 98.75 91 ASP A C 1
ATOM 685 O O . ASP A 1 91 ? 6.948 -8.622 2.449 1.00 98.75 91 ASP A O 1
ATOM 689 N N . LEU A 1 92 ? 7.083 -7.610 0.446 1.00 98.88 92 LEU A N 1
ATOM 690 C CA . LEU A 1 92 ? 6.797 -6.279 0.967 1.00 98.88 92 LEU A CA 1
ATOM 691 C C . LEU A 1 92 ? 5.430 -6.229 1.671 1.00 98.88 92 LEU A C 1
ATOM 693 O O . LEU A 1 92 ? 5.338 -5.705 2.781 1.00 98.88 92 LEU A O 1
ATOM 697 N N . ALA A 1 93 ? 4.382 -6.821 1.089 1.00 98.81 93 ALA A N 1
ATOM 698 C CA . ALA A 1 93 ? 3.051 -6.862 1.697 1.00 98.81 93 ALA A CA 1
ATOM 699 C C . ALA A 1 93 ? 3.045 -7.582 3.056 1.00 98.81 93 ALA A C 1
ATOM 701 O O . ALA A 1 93 ? 2.392 -7.124 3.996 1.00 98.81 93 ALA A O 1
ATOM 702 N N . ILE A 1 94 ? 3.792 -8.685 3.187 1.00 98.69 94 ILE A N 1
ATOM 703 C CA . ILE A 1 94 ? 3.955 -9.410 4.458 1.00 98.69 94 ILE A CA 1
ATOM 704 C C . ILE A 1 94 ? 4.622 -8.530 5.520 1.00 98.69 94 ILE A C 1
ATOM 706 O O . ILE A 1 94 ? 4.228 -8.562 6.688 1.00 98.69 94 ILE A O 1
ATOM 710 N N . ARG A 1 95 ? 5.629 -7.740 5.142 1.00 98.81 95 ARG A N 1
ATOM 711 C CA . ARG A 1 95 ? 6.318 -6.833 6.072 1.00 98.81 95 ARG A CA 1
ATOM 712 C C . ARG A 1 95 ? 5.433 -5.668 6.498 1.00 98.81 95 ARG A C 1
ATOM 714 O O . ARG A 1 95 ? 5.432 -5.327 7.679 1.00 98.81 95 ARG A O 1
ATOM 721 N N . ILE A 1 96 ? 4.668 -5.095 5.566 1.00 98.81 96 ILE A N 1
ATOM 722 C CA . ILE A 1 96 ? 3.712 -4.015 5.848 1.00 98.81 96 ILE A CA 1
ATOM 723 C C . ILE A 1 96 ? 2.669 -4.489 6.861 1.00 98.81 96 ILE A C 1
ATOM 725 O O . ILE A 1 96 ? 2.494 -3.847 7.893 1.00 98.81 96 ILE A O 1
ATOM 729 N N . GLU A 1 97 ? 2.035 -5.641 6.613 1.00 98.31 97 GLU A N 1
ATOM 730 C CA . GLU A 1 97 ? 1.019 -6.223 7.503 1.00 98.31 97 GLU A CA 1
ATOM 731 C C . GLU A 1 97 ? 1.532 -6.380 8.943 1.00 98.31 97 GLU A C 1
ATOM 733 O O . GLU A 1 97 ? 0.823 -6.062 9.890 1.00 98.31 97 GLU A O 1
ATOM 738 N N . LYS A 1 98 ? 2.791 -6.797 9.126 1.00 97.75 98 LYS A N 1
ATOM 739 C CA . LYS A 1 98 ? 3.401 -6.956 10.460 1.00 97.75 98 LYS A CA 1
ATOM 740 C C . LYS A 1 98 ? 3.673 -5.636 11.190 1.00 97.75 98 LYS A C 1
ATOM 742 O O . LYS A 1 98 ? 3.910 -5.659 12.398 1.00 97.75 98 LYS A O 1
ATOM 747 N N . LYS A 1 99 ? 3.727 -4.514 10.470 1.00 97.69 99 LYS A N 1
ATOM 748 C CA . LYS A 1 99 ? 4.112 -3.196 11.002 1.00 97.69 99 LYS A CA 1
ATOM 749 C C . LYS A 1 99 ? 2.919 -2.288 11.278 1.00 97.69 99 LYS A C 1
ATOM 751 O O . LYS A 1 99 ? 3.012 -1.433 12.158 1.00 97.69 99 LYS A O 1
ATOM 756 N N . VAL A 1 100 ? 1.818 -2.482 10.559 1.00 96.44 100 VAL A N 1
ATOM 757 C CA . VAL A 1 100 ? 0.548 -1.784 10.794 1.00 96.44 100 VAL A CA 1
ATOM 758 C C . VAL A 1 100 ? -0.057 -2.244 12.126 1.00 96.44 100 VAL A C 1
ATOM 760 O O . VAL A 1 100 ? 0.030 -3.417 12.491 1.00 96.44 100 VAL A O 1
ATOM 763 N N . LYS A 1 101 ? -0.640 -1.315 12.890 1.00 90.62 101 LYS A N 1
ATOM 764 C CA . LYS A 1 101 ? -1.122 -1.560 14.260 1.00 90.62 101 LYS A CA 1
ATOM 765 C C . LYS A 1 101 ? -2.616 -1.320 14.427 1.00 90.62 101 LYS A C 1
ATOM 767 O O . LYS A 1 101 ? -3.252 -2.083 15.164 1.00 90.62 101 LYS A O 1
ATOM 772 N N . ASN A 1 102 ? -3.153 -0.269 13.807 1.00 89.94 102 ASN A N 1
ATOM 773 C CA . ASN A 1 102 ? -4.523 0.206 14.047 1.00 89.94 102 ASN A CA 1
ATOM 774 C C . ASN A 1 102 ? -5.429 0.129 12.813 1.00 89.94 102 ASN A C 1
ATOM 776 O O . ASN A 1 102 ? -6.569 0.580 12.867 1.00 89.94 102 ASN A O 1
ATOM 780 N N . VAL A 1 103 ? -4.941 -0.464 11.728 1.00 94.62 103 VAL A N 1
ATOM 781 C CA . VAL A 1 103 ? -5.708 -0.725 10.509 1.00 94.62 103 VAL A CA 1
ATOM 782 C C . VAL A 1 103 ? -5.668 -2.222 10.251 1.00 94.62 103 VAL A C 1
ATOM 784 O O . VAL A 1 103 ? -4.603 -2.839 10.337 1.00 94.62 103 VAL A O 1
ATOM 787 N N . ASP A 1 104 ? -6.816 -2.810 9.947 1.00 95.88 104 ASP A N 1
ATOM 788 C CA . ASP A 1 104 ? -6.865 -4.206 9.542 1.00 95.88 104 ASP A CA 1
ATOM 789 C C . ASP A 1 104 ? -6.390 -4.310 8.090 1.00 95.88 104 ASP A C 1
ATOM 791 O O . ASP A 1 104 ? -6.815 -3.552 7.216 1.00 95.88 104 ASP A O 1
ATOM 795 N N . ILE A 1 105 ? -5.457 -5.226 7.834 1.00 98.06 105 ILE A N 1
ATOM 796 C CA . ILE A 1 105 ? -4.887 -5.440 6.505 1.00 98.06 105 ILE A CA 1
ATOM 797 C C . ILE A 1 105 ? -5.465 -6.718 5.920 1.00 98.06 105 ILE A C 1
ATOM 799 O O . ILE A 1 105 ? -5.263 -7.804 6.457 1.00 98.06 105 ILE A O 1
ATOM 803 N N . GLN A 1 106 ? -6.113 -6.597 4.764 1.00 98.31 106 GLN A N 1
ATOM 804 C CA . GLN A 1 106 ? -6.454 -7.744 3.933 1.00 98.31 106 GLN A CA 1
ATOM 805 C C . GLN A 1 106 ? -5.548 -7.750 2.704 1.00 98.31 106 GLN A C 1
ATOM 807 O O . GLN A 1 106 ? -5.718 -6.949 1.784 1.00 98.31 106 GLN A O 1
ATOM 812 N N . ARG A 1 107 ? -4.591 -8.682 2.663 1.00 98.56 107 ARG A N 1
ATOM 813 C CA . ARG A 1 107 ? -3.819 -8.957 1.442 1.00 98.56 107 ARG A CA 1
ATOM 814 C C . ARG A 1 107 ? -4.733 -9.519 0.355 1.00 98.56 107 ARG A C 1
ATOM 816 O O . ARG A 1 107 ? -5.459 -10.483 0.602 1.00 98.56 107 ARG A O 1
ATOM 823 N N . VAL A 1 108 ? -4.668 -8.960 -0.851 1.00 98.50 108 VAL A N 1
ATOM 824 C CA . VAL A 1 108 ? -5.493 -9.382 -1.993 1.00 98.50 108 VAL A CA 1
ATOM 825 C C . VAL A 1 108 ? -4.614 -9.868 -3.139 1.00 98.50 108 VAL A C 1
ATOM 827 O O . VAL A 1 108 ? -3.771 -9.133 -3.652 1.00 98.50 108 VAL A O 1
ATOM 830 N N . TYR A 1 109 ? -4.872 -11.098 -3.586 1.00 97.62 109 TYR A N 1
ATOM 831 C CA . TYR A 1 109 ? -4.201 -11.730 -4.720 1.00 97.62 109 TYR A CA 1
ATOM 832 C C . TYR 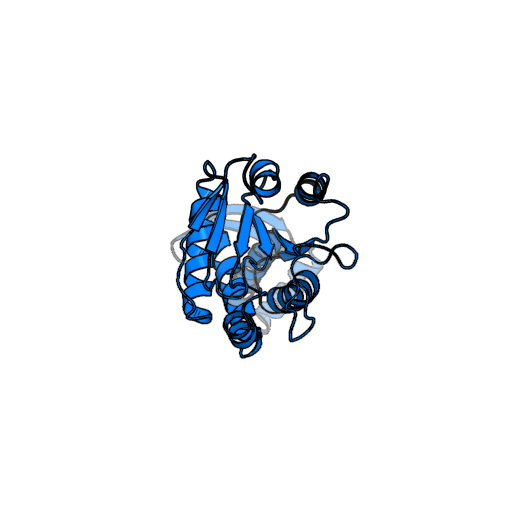A 1 109 ? -5.169 -11.863 -5.893 1.00 97.62 109 TYR A C 1
ATOM 834 O O . TYR A 1 109 ? -6.247 -12.445 -5.767 1.00 97.62 109 TYR A O 1
ATOM 842 N N . ARG A 1 110 ? -4.787 -11.353 -7.068 1.00 94.00 110 ARG A N 1
ATOM 843 C CA . ARG A 1 110 ? -5.687 -11.343 -8.229 1.00 94.00 110 ARG A CA 1
ATOM 844 C C . ARG A 1 110 ? -5.872 -12.735 -8.843 1.00 94.00 110 ARG A C 1
ATOM 846 O O . ARG A 1 110 ? -4.902 -13.423 -9.174 1.00 94.00 110 ARG A O 1
ATOM 853 N N . ARG A 1 111 ? -7.120 -13.089 -9.161 1.00 92.94 111 ARG A N 1
ATOM 854 C CA . ARG A 1 111 ? -7.431 -14.209 -10.072 1.00 92.94 111 ARG A CA 1
ATOM 855 C C . ARG A 1 111 ? -7.164 -13.797 -11.518 1.00 92.94 111 ARG A C 1
ATOM 857 O O . ARG A 1 111 ? -6.324 -14.380 -12.215 1.00 92.94 111 ARG A O 1
ATOM 864 N N . THR A 1 112 ? -7.823 -12.723 -11.941 1.00 94.38 112 THR A N 1
ATOM 865 C CA . THR A 1 112 ? -7.589 -12.010 -13.201 1.00 94.38 112 THR A CA 1
ATOM 866 C C . THR A 1 112 ? -7.620 -10.506 -12.935 1.00 94.38 112 THR A C 1
ATOM 868 O O . THR A 1 112 ? -8.142 -10.071 -11.914 1.00 94.38 112 THR A O 1
ATOM 871 N N . TYR A 1 113 ? -7.067 -9.697 -13.841 1.00 93.81 113 TYR A N 1
ATOM 872 C CA . TYR A 1 113 ? -7.119 -8.239 -13.681 1.00 93.81 113 TYR A CA 1
ATOM 873 C C . TYR A 1 113 ? -8.542 -7.676 -13.839 1.00 93.81 113 TYR A C 1
ATOM 875 O O . TYR A 1 113 ? -8.887 -6.695 -13.192 1.00 93.81 113 TYR A O 1
ATOM 883 N N . LYS A 1 114 ? -9.381 -8.319 -14.662 1.00 96.00 114 LYS A N 1
ATOM 884 C CA . LYS A 1 114 ? -10.755 -7.874 -14.926 1.00 96.00 114 LYS A CA 1
ATOM 885 C C . LYS A 1 114 ? -11.664 -8.028 -13.704 1.00 96.00 114 LYS A C 1
ATOM 887 O O . LYS A 1 114 ? -12.428 -7.113 -13.415 1.00 96.00 114 LYS A O 1
ATOM 892 N N . GLU A 1 115 ? -11.550 -9.155 -13.002 1.00 96.81 115 GLU A N 1
ATOM 893 C CA . GLU A 1 115 ? -12.365 -9.472 -11.816 1.00 96.81 115 GLU A CA 1
ATOM 894 C C . GLU A 1 115 ? -11.860 -8.773 -10.545 1.00 96.81 115 GLU A C 1
ATOM 896 O O . GLU A 1 115 ? -12.607 -8.618 -9.588 1.00 96.81 115 GLU A O 1
ATOM 901 N N . LEU A 1 116 ? -10.604 -8.310 -10.537 1.00 97.75 116 LEU A N 1
ATOM 902 C CA . LEU A 1 116 ? -9.947 -7.769 -9.346 1.00 97.75 116 LEU A CA 1
ATOM 903 C C . LEU A 1 116 ? -10.732 -6.642 -8.641 1.00 97.75 116 LEU A C 1
ATOM 905 O O . LEU A 1 116 ? -10.856 -6.719 -7.422 1.00 97.75 116 LEU A O 1
ATOM 909 N N . PRO A 1 117 ? -11.302 -5.627 -9.328 1.00 98.31 117 PRO A N 1
ATOM 910 C CA . PRO A 1 117 ? -12.100 -4.614 -8.639 1.00 98.31 117 PRO A CA 1
ATOM 911 C C . PRO A 1 117 ? -13.346 -5.190 -7.964 1.00 98.31 117 PRO A C 1
ATOM 913 O O . PRO A 1 117 ? -13.706 -4.738 -6.884 1.00 98.31 117 PRO A O 1
ATOM 916 N N . HIS A 1 118 ? -13.999 -6.184 -8.577 1.00 98.12 118 HIS A N 1
ATOM 917 C CA . HIS A 1 118 ? -15.148 -6.852 -7.968 1.00 98.12 118 HIS A CA 1
ATOM 918 C C . HIS A 1 118 ? -14.717 -7.627 -6.721 1.00 98.12 118 HIS A C 1
ATOM 920 O O . HIS A 1 118 ? -15.278 -7.383 -5.660 1.00 98.12 118 HIS A O 1
ATOM 926 N N . ASP A 1 119 ? -13.662 -8.443 -6.826 1.00 97.94 119 ASP A N 1
ATOM 927 C CA . ASP A 1 119 ? -13.107 -9.211 -5.703 1.00 97.94 119 ASP A CA 1
ATOM 928 C C . ASP A 1 119 ? -12.740 -8.301 -4.514 1.00 97.94 119 ASP A C 1
ATOM 930 O O . ASP A 1 119 ? -13.012 -8.645 -3.369 1.00 97.94 119 ASP A O 1
ATOM 934 N N . ILE A 1 120 ? -12.163 -7.121 -4.778 1.00 98.50 120 ILE A N 1
ATOM 935 C CA . ILE A 1 120 ? -11.844 -6.128 -3.739 1.00 98.50 120 ILE A CA 1
ATOM 936 C C . ILE A 1 120 ? -13.114 -5.503 -3.154 1.00 98.50 120 ILE A C 1
ATOM 938 O O . ILE A 1 120 ? -13.207 -5.333 -1.945 1.00 98.50 120 ILE A O 1
ATOM 942 N N . ASN A 1 121 ? -14.089 -5.145 -3.992 1.00 98.50 121 ASN A N 1
ATOM 943 C CA . ASN A 1 121 ? -15.321 -4.498 -3.540 1.00 98.50 121 ASN A CA 1
ATOM 944 C C . ASN A 1 121 ? -16.179 -5.405 -2.643 1.00 98.50 121 ASN A C 1
ATOM 946 O O . ASN A 1 121 ? -16.907 -4.875 -1.811 1.00 98.50 121 ASN A O 1
ATOM 950 N N . GLU A 1 122 ? -16.105 -6.730 -2.799 1.00 98.06 122 GLU A N 1
ATOM 951 C CA . GLU A 1 122 ? -16.791 -7.688 -1.914 1.00 98.06 122 GLU A CA 1
ATOM 952 C C . GLU A 1 122 ? -16.194 -7.727 -0.497 1.00 98.06 122 GLU A C 1
ATOM 954 O O . GLU A 1 122 ? -16.859 -8.172 0.433 1.00 98.06 122 GLU A O 1
ATOM 959 N N . LEU A 1 123 ? -14.959 -7.243 -0.316 1.00 97.06 123 LEU A N 1
ATOM 960 C CA . LEU A 1 123 ? -14.340 -7.091 1.005 1.00 97.06 123 LEU A CA 1
ATOM 961 C C . LEU A 1 123 ? -14.823 -5.832 1.740 1.00 97.06 123 LEU A C 1
ATOM 963 O O . LEU A 1 123 ? -14.533 -5.693 2.921 1.00 97.06 123 LEU A O 1
ATOM 967 N N . ASP A 1 124 ? -15.497 -4.918 1.033 1.00 97.12 124 ASP A N 1
ATOM 968 C CA . ASP A 1 124 ? -15.924 -3.600 1.520 1.00 97.12 124 ASP A CA 1
ATOM 969 C C . ASP A 1 124 ? -14.824 -2.824 2.286 1.00 97.12 124 ASP A C 1
ATOM 971 O O . ASP A 1 124 ? -15.036 -2.398 3.421 1.00 97.12 124 ASP A O 1
ATOM 975 N N . PRO A 1 125 ? -13.610 -2.658 1.713 1.00 97.94 125 PRO A N 1
ATOM 976 C CA . PRO A 1 125 ? -12.525 -1.978 2.407 1.00 97.94 125 PRO A CA 1
ATOM 977 C C . PRO A 1 125 ? -12.787 -0.472 2.497 1.00 97.94 125 PRO A C 1
ATOM 979 O O . PRO A 1 125 ? -13.387 0.123 1.602 1.00 97.94 125 PRO A O 1
ATOM 982 N N . ASP A 1 126 ? -12.232 0.182 3.513 1.00 98.00 126 ASP A N 1
ATOM 983 C CA . ASP A 1 126 ? -12.274 1.641 3.622 1.00 98.00 126 ASP A CA 1
ATOM 984 C C . ASP A 1 126 ? -11.358 2.320 2.598 1.00 98.00 126 ASP A C 1
ATOM 986 O O . ASP A 1 126 ? -11.658 3.412 2.110 1.00 98.00 126 ASP A O 1
ATOM 990 N N . PHE A 1 127 ? -10.234 1.680 2.258 1.00 98.69 127 PHE A N 1
ATOM 991 C CA . PHE A 1 127 ? -9.303 2.155 1.236 1.00 98.69 127 PHE A CA 1
ATOM 992 C C . PHE A 1 127 ? -8.404 1.044 0.691 1.00 98.69 127 PHE A C 1
ATOM 994 O O . PHE A 1 127 ? -8.310 -0.055 1.239 1.00 98.69 127 PHE A O 1
ATOM 1001 N N . ILE A 1 128 ? -7.758 1.329 -0.441 1.00 98.88 128 ILE A N 1
ATOM 1002 C CA . ILE A 1 128 ? -6.998 0.347 -1.215 1.00 98.88 128 ILE A CA 1
ATOM 1003 C C . ILE A 1 128 ? -5.625 0.914 -1.576 1.00 98.88 128 ILE A C 1
ATOM 1005 O O . ILE A 1 128 ? -5.520 2.010 -2.137 1.00 98.88 128 ILE A O 1
ATOM 1009 N N . ILE A 1 129 ? -4.582 0.120 -1.338 1.00 98.88 129 ILE A N 1
ATOM 1010 C CA . ILE A 1 129 ? -3.226 0.375 -1.833 1.00 98.88 129 ILE A CA 1
ATOM 1011 C C . ILE A 1 129 ? -2.809 -0.819 -2.688 1.00 98.88 129 ILE A C 1
ATOM 1013 O O . ILE A 1 129 ? -2.725 -1.943 -2.198 1.00 98.88 129 ILE A O 1
ATOM 1017 N N . SER A 1 130 ? -2.546 -0.581 -3.972 1.00 98.88 130 SER A N 1
ATOM 1018 C CA . SER A 1 130 ? -2.021 -1.599 -4.882 1.00 98.88 130 SER A CA 1
ATOM 1019 C C . SER A 1 130 ? -0.516 -1.447 -5.029 1.00 98.88 130 SER A C 1
ATOM 1021 O O . SER A 1 130 ? -0.043 -0.423 -5.521 1.00 98.88 130 SER A O 1
ATOM 1023 N N . LEU A 1 131 ? 0.226 -2.468 -4.610 1.00 98.94 131 LEU A N 1
ATOM 1024 C CA . LEU A 1 131 ? 1.683 -2.510 -4.671 1.00 98.94 131 LEU A CA 1
ATOM 1025 C C . LEU A 1 131 ? 2.135 -2.938 -6.067 1.00 98.94 131 LEU A C 1
ATOM 1027 O O . LEU A 1 131 ? 1.699 -3.978 -6.560 1.00 98.94 131 LEU A O 1
ATOM 1031 N N . HIS A 1 132 ? 2.994 -2.139 -6.686 1.00 98.75 132 HIS A N 1
ATOM 1032 C CA . HIS A 1 132 ? 3.589 -2.395 -7.991 1.00 98.75 132 HIS A CA 1
ATOM 1033 C C . HIS A 1 132 ? 5.068 -2.004 -7.988 1.00 98.75 132 HIS A C 1
ATOM 1035 O O . HIS A 1 132 ? 5.589 -1.473 -7.004 1.00 98.75 132 HIS A O 1
ATOM 1041 N N . CYS A 1 133 ? 5.760 -2.304 -9.082 1.00 98.19 133 CYS A N 1
ATOM 1042 C CA . CYS A 1 133 ? 7.059 -1.716 -9.381 1.00 98.19 133 CYS A CA 1
ATOM 1043 C C . CYS A 1 133 ? 7.084 -1.290 -10.846 1.00 98.19 133 CYS A C 1
ATOM 1045 O O . CYS A 1 133 ? 6.636 -2.028 -11.728 1.00 98.19 133 CYS A O 1
ATOM 1047 N N . ASN A 1 134 ? 7.668 -0.127 -11.119 1.00 98.12 134 ASN A N 1
ATOM 1048 C CA . ASN A 1 134 ? 7.665 0.402 -12.470 1.00 98.12 134 ASN A CA 1
ATOM 1049 C C . ASN A 1 134 ? 8.668 -0.373 -13.330 1.00 98.12 134 ASN A C 1
ATOM 1051 O O . ASN A 1 134 ? 9.579 -1.026 -12.819 1.00 98.12 134 ASN A O 1
ATOM 1055 N N . ALA A 1 135 ? 8.519 -0.294 -14.647 1.00 97.94 135 ALA A N 1
ATOM 1056 C CA . ALA A 1 135 ? 9.502 -0.825 -15.582 1.00 97.94 135 ALA A CA 1
ATOM 1057 C C . ALA A 1 135 ? 9.402 -0.115 -16.927 1.00 97.94 135 ALA A C 1
ATOM 1059 O O . ALA A 1 135 ? 8.295 0.164 -17.410 1.00 97.94 135 ALA A O 1
ATOM 1060 N N . PHE A 1 136 ? 10.547 0.154 -17.554 1.00 97.56 136 PHE A N 1
ATOM 1061 C CA . PHE A 1 136 ? 10.574 0.831 -18.845 1.00 97.56 136 PHE A CA 1
ATOM 1062 C C . PHE A 1 136 ? 11.750 0.428 -19.740 1.00 97.56 136 PHE A C 1
ATOM 1064 O O . PHE A 1 136 ? 11.524 -0.129 -20.814 1.00 97.56 136 PHE A O 1
ATOM 1071 N N . ASN A 1 137 ? 12.983 0.776 -19.363 1.00 97.69 137 ASN A N 1
ATOM 1072 C CA . ASN A 1 137 ? 14.162 0.665 -20.229 1.00 97.69 137 ASN A CA 1
ATOM 1073 C C . ASN A 1 137 ? 15.477 0.423 -19.469 1.00 97.69 137 ASN A C 1
ATOM 1075 O O . ASN A 1 137 ? 16.538 0.784 -19.983 1.00 97.69 137 ASN A O 1
ATOM 1079 N N . GLU A 1 138 ? 15.400 -0.099 -18.243 1.00 98.00 138 GLU A N 1
ATOM 1080 C CA . GLU A 1 138 ? 16.545 -0.380 -17.357 1.00 98.00 138 GLU A CA 1
ATOM 1081 C C . GLU A 1 138 ? 17.332 0.855 -16.869 1.00 98.00 138 GLU A C 1
ATOM 1083 O O . GLU A 1 138 ? 18.279 0.728 -16.098 1.00 98.00 138 GLU A O 1
ATOM 1088 N N . LYS A 1 139 ? 16.952 2.068 -17.299 1.00 97.94 139 LYS A N 1
ATOM 1089 C CA . LYS A 1 139 ? 17.612 3.335 -16.927 1.00 97.94 139 LYS A CA 1
ATOM 1090 C C . LYS A 1 139 ? 16.697 4.303 -16.194 1.00 97.94 139 LYS A C 1
ATOM 1092 O O . LYS A 1 139 ? 17.176 5.161 -15.457 1.00 97.94 139 LYS A O 1
ATOM 1097 N N . ALA A 1 140 ? 15.393 4.237 -16.455 1.00 98.38 140 ALA A N 1
ATOM 1098 C CA . ALA A 1 140 ? 14.419 5.050 -15.744 1.00 98.38 140 ALA A CA 1
ATOM 1099 C C . ALA A 1 140 ? 14.514 4.776 -14.236 1.00 98.38 140 ALA A C 1
ATOM 1101 O O . ALA A 1 140 ? 14.788 3.656 -13.825 1.00 98.38 140 ALA A O 1
ATOM 1102 N N . SER A 1 141 ? 14.338 5.819 -13.433 1.00 98.81 141 SER A N 1
ATOM 1103 C CA . SER A 1 141 ? 14.452 5.763 -11.978 1.00 98.81 141 SER A CA 1
ATOM 1104 C C . SER A 1 141 ? 13.420 6.694 -11.356 1.00 98.81 141 SER A C 1
ATOM 1106 O O . SER A 1 141 ? 13.024 7.703 -11.967 1.00 98.81 141 SER A O 1
ATOM 1108 N N . GLY A 1 142 ? 12.988 6.354 -10.146 1.00 98.62 142 GLY A N 1
ATOM 1109 C CA . GLY A 1 142 ? 12.210 7.245 -9.300 1.00 98.62 142 GLY A CA 1
ATOM 1110 C C . GLY A 1 142 ? 10.867 6.702 -8.843 1.00 98.62 142 GLY A C 1
ATOM 1111 O O . GLY A 1 142 ? 10.394 5.656 -9.274 1.00 98.62 142 GLY A O 1
ATOM 1112 N N . THR A 1 143 ? 10.239 7.498 -7.990 1.00 98.88 143 THR A N 1
ATOM 1113 C CA . THR A 1 143 ? 9.035 7.158 -7.235 1.00 98.88 143 THR A CA 1
ATOM 1114 C C . THR A 1 143 ? 7.831 7.918 -7.781 1.00 98.88 143 THR A C 1
ATOM 1116 O O . THR A 1 143 ? 7.848 9.152 -7.835 1.00 98.88 143 THR A O 1
ATOM 1119 N N . GLU A 1 144 ? 6.769 7.202 -8.154 1.00 98.81 144 GLU A N 1
ATOM 1120 C CA . GLU A 1 144 ? 5.460 7.777 -8.487 1.00 98.81 144 GLU A CA 1
ATOM 1121 C C . GLU A 1 144 ? 4.310 7.033 -7.796 1.00 98.81 144 GLU A C 1
ATOM 1123 O O . GLU A 1 144 ? 4.417 5.867 -7.422 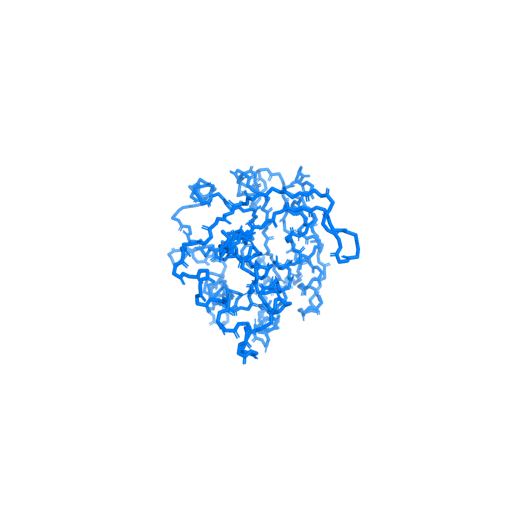1.00 98.81 144 GLU A O 1
ATOM 1128 N N . VAL A 1 145 ? 3.185 7.726 -7.609 1.00 98.88 145 VAL A N 1
ATOM 1129 C CA . VAL A 1 145 ? 1.950 7.127 -7.082 1.00 98.88 145 VAL A CA 1
ATOM 1130 C C . VAL A 1 145 ? 0.788 7.541 -7.973 1.00 98.88 145 VAL A C 1
ATOM 1132 O O . VAL A 1 145 ? 0.601 8.724 -8.271 1.00 98.88 145 VAL A O 1
ATOM 1135 N N . LEU A 1 146 ? 0.015 6.568 -8.442 1.00 98.88 146 LEU A N 1
ATOM 1136 C CA . LEU A 1 146 ? -1.091 6.780 -9.366 1.00 98.88 146 LEU A CA 1
ATOM 1137 C C . LEU A 1 146 ? -2.412 6.848 -8.595 1.00 98.88 146 LEU A C 1
ATOM 1139 O O . LEU A 1 146 ? -2.628 6.085 -7.654 1.00 98.88 146 LEU A O 1
ATOM 1143 N N . TYR A 1 147 ? -3.318 7.720 -9.028 1.00 98.88 147 TYR A N 1
ATOM 1144 C CA . TYR A 1 147 ? -4.662 7.844 -8.460 1.00 98.88 147 TYR A CA 1
ATOM 1145 C C . TYR A 1 147 ? -5.692 8.112 -9.559 1.00 98.88 147 TYR A C 1
ATOM 1147 O O . TYR A 1 147 ? -5.361 8.637 -10.626 1.00 98.88 147 TYR A O 1
ATOM 1155 N N . TYR A 1 148 ? -6.961 7.771 -9.314 1.00 98.75 148 TYR A N 1
ATOM 1156 C CA . TYR A 1 148 ? -8.021 8.117 -10.260 1.00 98.75 148 TYR A CA 1
ATOM 1157 C C . TYR A 1 148 ? -8.214 9.633 -10.301 1.00 98.75 148 TYR A C 1
ATOM 1159 O O . TYR A 1 148 ? -8.461 10.254 -9.270 1.00 98.75 148 TYR A O 1
ATOM 1167 N N . HIS A 1 149 ? -8.171 10.233 -11.489 1.00 98.50 149 HIS A N 1
ATOM 1168 C CA . HIS A 1 149 ? -8.098 11.688 -11.647 1.00 98.50 149 HIS A CA 1
ATOM 1169 C C . HIS A 1 149 ? -9.272 12.478 -11.030 1.00 98.50 149 HIS A C 1
ATOM 1171 O O . HIS A 1 149 ? -9.132 13.672 -10.781 1.00 98.50 149 HIS A O 1
ATOM 1177 N N . ARG A 1 150 ? -10.425 11.831 -10.783 1.00 98.25 150 ARG A N 1
ATOM 1178 C CA . ARG A 1 150 ? -11.600 12.441 -10.120 1.00 98.25 150 ARG A CA 1
ATOM 1179 C C . ARG A 1 150 ? -11.741 12.076 -8.641 1.00 98.25 150 ARG A C 1
ATOM 1181 O O . ARG A 1 150 ? -12.742 12.432 -8.031 1.00 98.25 150 ARG A O 1
ATOM 1188 N N . SER A 1 151 ? -10.802 11.323 -8.075 1.00 98.06 151 SER A N 1
ATOM 1189 C CA . SER A 1 151 ? -10.839 10.928 -6.669 1.00 98.06 151 SER A CA 1
ATOM 1190 C C . SER A 1 151 ? -10.056 11.925 -5.820 1.00 98.06 151 SER A C 1
ATOM 1192 O O . SER A 1 151 ? -8.827 11.893 -5.794 1.00 98.06 151 SER A O 1
ATOM 1194 N N . GLU A 1 152 ? -10.759 12.801 -5.101 1.00 98.00 152 GLU A N 1
ATOM 1195 C CA . GLU A 1 152 ? -10.128 13.736 -4.157 1.00 98.00 152 GLU A CA 1
ATOM 1196 C C . GLU A 1 152 ? -9.440 12.998 -3.001 1.00 98.00 152 GLU A C 1
ATOM 1198 O O . GLU A 1 152 ? -8.311 13.332 -2.644 1.00 98.00 152 GLU A O 1
ATOM 1203 N N . LYS A 1 153 ? -10.082 11.950 -2.461 1.00 98.31 153 LYS A N 1
ATOM 1204 C CA . LYS A 1 153 ? -9.479 11.076 -1.441 1.00 98.31 153 LYS A CA 1
ATOM 1205 C C . LYS A 1 153 ? -8.258 10.341 -1.995 1.00 98.31 153 LYS A C 1
ATOM 1207 O O . LYS A 1 153 ? -7.198 10.386 -1.383 1.00 98.31 153 LYS A O 1
ATOM 1212 N N . GLY A 1 154 ? -8.370 9.757 -3.192 1.00 98.50 154 GLY A N 1
ATOM 1213 C CA . GLY A 1 154 ? -7.253 9.082 -3.861 1.00 98.50 154 GLY A CA 1
ATOM 1214 C C . GLY A 1 154 ? -6.062 10.013 -4.105 1.00 98.50 154 GLY A C 1
ATOM 1215 O O . GLY A 1 154 ? -4.920 9.609 -3.910 1.00 98.50 154 GLY A O 1
ATOM 1216 N N . LYS A 1 155 ? -6.316 11.282 -4.453 1.00 98.69 155 LYS A N 1
ATOM 1217 C CA . LYS A 1 155 ? -5.267 12.298 -4.586 1.00 98.69 155 LYS A CA 1
ATOM 1218 C C . LYS A 1 155 ? -4.529 12.528 -3.263 1.00 98.69 155 LYS A C 1
ATOM 1220 O O . LYS A 1 155 ? -3.305 12.448 -3.247 1.00 98.69 155 LYS A O 1
ATOM 1225 N N . LYS A 1 156 ? -5.258 12.755 -2.163 1.00 98.69 156 LYS A N 1
ATOM 1226 C CA . LYS A 1 156 ? -4.663 12.960 -0.827 1.00 98.69 156 LYS A CA 1
ATOM 1227 C C . LYS A 1 156 ? -3.859 11.742 -0.369 1.00 98.69 156 LYS A C 1
ATOM 1229 O O . LYS A 1 156 ? -2.727 11.887 0.076 1.00 98.69 156 LYS A O 1
ATOM 1234 N N . MET A 1 157 ? -4.410 10.539 -0.542 1.00 98.75 157 MET A N 1
ATOM 1235 C CA . MET A 1 157 ? -3.707 9.291 -0.231 1.00 98.75 157 MET A CA 1
ATOM 1236 C C . MET A 1 157 ? -2.405 9.158 -1.031 1.00 98.75 157 MET A C 1
ATOM 1238 O O . MET A 1 157 ? -1.377 8.773 -0.479 1.00 98.75 157 MET A O 1
ATOM 1242 N N . ALA A 1 158 ? -2.432 9.501 -2.323 1.00 98.81 158 ALA A N 1
ATOM 1243 C CA . ALA A 1 158 ? -1.250 9.444 -3.174 1.00 98.81 158 ALA A CA 1
ATOM 1244 C C . ALA A 1 158 ? -0.174 10.453 -2.747 1.00 98.81 158 ALA A C 1
ATOM 1246 O O . ALA A 1 158 ? 1.010 10.128 -2.799 1.00 98.81 158 ALA A O 1
ATOM 1247 N N . GLU A 1 159 ? -0.567 11.652 -2.306 1.00 98.81 159 GLU A N 1
ATOM 1248 C CA . GLU A 1 159 ? 0.348 12.671 -1.774 1.00 98.81 159 GLU A CA 1
ATOM 1249 C C . GLU A 1 159 ? 1.037 12.198 -0.486 1.00 98.81 159 GLU A C 1
ATOM 1251 O O . GLU A 1 159 ? 2.260 12.318 -0.372 1.00 98.81 159 GLU A O 1
ATOM 1256 N N . ILE A 1 160 ? 0.273 11.607 0.442 1.00 98.81 160 ILE A N 1
ATOM 1257 C CA . ILE A 1 160 ? 0.799 11.042 1.695 1.00 98.81 160 ILE A CA 1
ATOM 1258 C C . ILE A 1 160 ? 1.790 9.915 1.388 1.00 98.81 160 ILE A C 1
ATOM 1260 O O . ILE A 1 160 ? 2.934 9.962 1.844 1.00 98.81 160 ILE A O 1
ATOM 1264 N N . LEU A 1 161 ? 1.388 8.934 0.569 1.00 98.81 161 LEU A N 1
ATOM 1265 C CA . LEU A 1 161 ? 2.250 7.798 0.245 1.00 98.81 161 LEU A CA 1
ATOM 1266 C C . LEU A 1 161 ? 3.536 8.246 -0.455 1.00 98.81 161 LEU A C 1
ATOM 1268 O O . LEU A 1 161 ? 4.629 7.827 -0.079 1.00 98.81 161 LEU A O 1
ATOM 1272 N N . LEU A 1 162 ? 3.423 9.125 -1.456 1.00 98.88 162 LEU A N 1
ATOM 1273 C CA . LEU A 1 162 ? 4.577 9.622 -2.201 1.00 98.88 162 LEU A CA 1
ATOM 1274 C C . LEU A 1 162 ? 5.597 10.288 -1.272 1.00 98.88 162 LEU A C 1
ATOM 1276 O O . LEU A 1 162 ? 6.795 10.056 -1.430 1.00 98.88 162 LEU A O 1
ATOM 1280 N N . LYS A 1 163 ? 5.138 11.094 -0.305 1.00 98.75 163 LYS A N 1
ATOM 1281 C CA . LYS A 1 163 ? 6.009 11.755 0.673 1.00 98.75 163 LYS A CA 1
ATOM 1282 C C . LYS A 1 163 ? 6.847 10.733 1.445 1.00 98.75 163 LYS A C 1
ATOM 1284 O O . LYS A 1 163 ? 8.071 10.858 1.448 1.00 98.75 163 LYS A O 1
ATOM 1289 N N . HIS A 1 164 ? 6.212 9.725 2.047 1.00 98.81 164 HIS A N 1
ATOM 1290 C CA . HIS A 1 164 ? 6.910 8.698 2.834 1.00 98.81 164 HIS A CA 1
ATOM 1291 C C . HIS A 1 164 ? 7.865 7.862 1.974 1.00 98.81 164 HIS A C 1
ATOM 1293 O O . HIS A 1 164 ? 8.993 7.595 2.389 1.00 98.81 164 HIS A O 1
ATOM 1299 N N . LEU A 1 165 ? 7.459 7.497 0.753 1.00 98.81 165 LEU A N 1
ATOM 1300 C CA . LEU A 1 165 ? 8.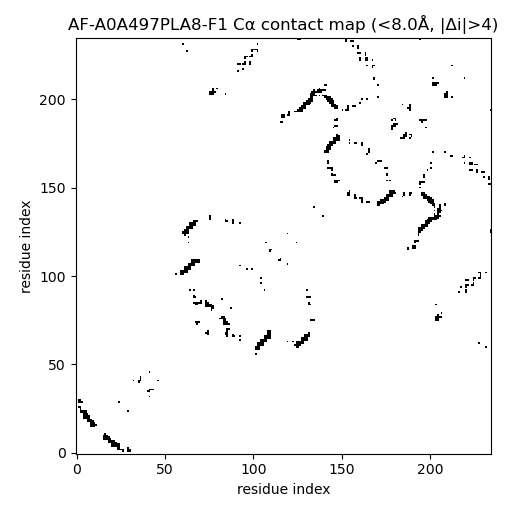305 6.730 -0.166 1.00 98.81 165 LEU A CA 1
ATOM 1301 C C . LEU A 1 165 ? 9.541 7.513 -0.619 1.00 98.81 165 LEU A C 1
ATOM 1303 O O . LEU A 1 165 ? 10.647 6.980 -0.571 1.00 98.81 165 LEU A O 1
ATOM 1307 N N . VAL A 1 166 ? 9.378 8.775 -1.028 1.00 98.75 166 VAL A N 1
ATOM 1308 C CA . VAL A 1 166 ? 10.497 9.636 -1.449 1.00 98.75 166 VAL A CA 1
ATOM 1309 C C . VAL A 1 166 ? 11.432 9.919 -0.276 1.00 98.75 166 VAL A C 1
ATOM 1311 O O . VAL A 1 166 ? 12.654 9.908 -0.440 1.00 98.75 166 VAL A O 1
ATOM 1314 N N . GLU A 1 167 ? 10.878 10.151 0.917 1.00 98.62 167 GLU A N 1
ATOM 1315 C CA . GLU A 1 167 ? 11.673 10.352 2.124 1.00 98.62 167 GLU A CA 1
ATOM 1316 C C . GLU A 1 167 ? 12.511 9.116 2.461 1.00 98.62 167 GLU A C 1
ATOM 1318 O O . GLU A 1 167 ? 13.680 9.276 2.812 1.00 98.62 167 GLU A O 1
ATOM 1323 N N . HIS A 1 168 ? 11.957 7.913 2.315 1.00 98.69 168 HIS A N 1
ATOM 1324 C CA . HIS A 1 168 ? 12.671 6.670 2.597 1.00 98.69 168 HIS A CA 1
ATOM 1325 C C . HIS A 1 168 ? 13.686 6.308 1.509 1.00 98.69 168 HIS A C 1
ATOM 1327 O O . HIS A 1 168 ? 14.877 6.137 1.773 1.00 98.69 168 HIS A O 1
ATOM 1333 N N . LEU A 1 169 ? 13.229 6.201 0.261 1.00 98.56 169 LEU A N 1
ATOM 1334 C CA . LEU A 1 169 ? 14.027 5.662 -0.839 1.00 98.56 169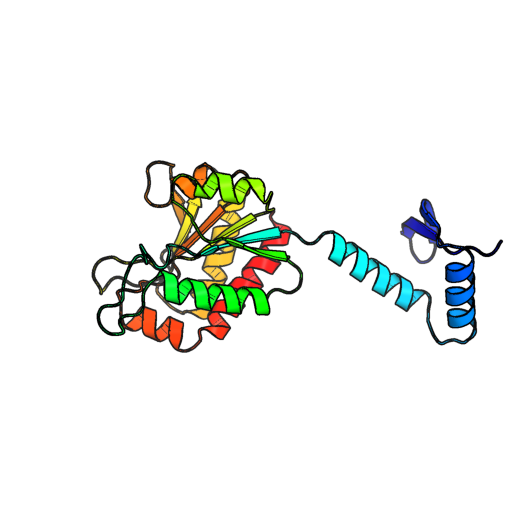 LEU A CA 1
ATOM 1335 C C . LEU A 1 169 ? 15.101 6.639 -1.315 1.00 98.56 169 LEU A C 1
ATOM 1337 O O . LEU A 1 169 ? 16.138 6.193 -1.798 1.00 98.56 169 LEU A O 1
ATOM 1341 N N . LYS A 1 170 ? 14.881 7.953 -1.158 1.00 98.62 170 LYS A N 1
ATOM 1342 C CA . LYS A 1 170 ? 15.750 9.015 -1.701 1.00 98.62 170 LYS A CA 1
ATOM 1343 C C . LYS A 1 170 ? 15.965 8.915 -3.221 1.00 98.62 170 LYS A C 1
ATOM 1345 O O . LYS A 1 170 ? 16.939 9.447 -3.746 1.00 98.62 170 LYS A O 1
ATOM 1350 N N . LEU A 1 171 ? 15.041 8.264 -3.924 1.00 98.62 171 LEU A N 1
ATOM 1351 C CA . LEU A 1 171 ? 15.013 8.180 -5.381 1.00 98.62 171 LEU A CA 1
ATOM 1352 C C . LEU A 1 171 ? 14.375 9.442 -5.994 1.00 98.62 171 LEU A C 1
ATOM 1354 O O . LEU A 1 171 ? 13.707 10.204 -5.283 1.00 98.62 171 LEU A O 1
ATOM 1358 N N . PRO A 1 172 ? 14.551 9.694 -7.308 1.00 98.75 172 PRO A N 1
ATOM 1359 C CA . PRO A 1 172 ? 13.931 10.831 -7.978 1.00 98.75 172 PRO A CA 1
ATOM 1360 C C . PRO A 1 172 ? 12.418 10.900 -7.732 1.00 98.75 172 PRO A C 1
ATOM 1362 O O . PRO A 1 172 ? 11.682 9.954 -8.004 1.00 98.75 172 PRO A O 1
ATOM 1365 N N . ASN A 1 173 ? 11.929 12.042 -7.250 1.00 98.75 173 ASN A N 1
ATOM 1366 C CA . ASN A 1 173 ? 10.499 12.251 -7.044 1.00 98.75 173 ASN A CA 1
ATOM 1367 C C . ASN A 1 173 ? 9.815 12.555 -8.384 1.00 98.75 173 ASN A C 1
ATOM 1369 O O . ASN A 1 173 ? 10.009 13.628 -8.961 1.00 98.75 173 ASN A O 1
ATOM 1373 N N . ARG A 1 174 ? 8.994 11.624 -8.874 1.00 98.75 174 ARG A N 1
ATOM 1374 C CA . ARG A 1 174 ? 8.269 11.762 -10.146 1.00 98.75 174 ARG A CA 1
ATOM 1375 C C . ARG A 1 174 ? 6.848 12.295 -9.965 1.00 98.75 174 ARG A C 1
ATOM 1377 O O . ARG A 1 174 ? 6.167 12.538 -10.966 1.00 98.75 174 ARG A O 1
ATOM 1384 N N . GLY A 1 175 ? 6.418 12.525 -8.727 1.00 98.81 175 GLY A N 1
ATOM 1385 C CA . GLY A 1 175 ? 5.118 13.091 -8.397 1.00 98.81 175 GLY A CA 1
ATOM 1386 C C . GLY A 1 175 ? 3.972 12.081 -8.434 1.00 98.81 175 GLY A C 1
ATOM 1387 O O . GLY A 1 175 ? 4.106 10.942 -8.883 1.00 98.81 175 GLY A O 1
ATOM 1388 N N . ILE A 1 176 ? 2.801 12.543 -8.001 1.00 98.81 176 ILE A N 1
ATOM 1389 C CA . ILE A 1 176 ? 1.549 11.808 -8.175 1.00 98.81 176 ILE A CA 1
ATOM 1390 C C . ILE A 1 176 ? 1.082 11.895 -9.635 1.00 98.81 176 ILE A C 1
ATOM 1392 O O . ILE A 1 176 ? 1.281 12.916 -10.302 1.00 98.81 176 ILE A O 1
ATOM 1396 N N . LYS A 1 177 ? 0.428 10.846 -10.142 1.00 98.62 177 LYS A N 1
ATOM 1397 C CA . LYS A 1 177 ? -0.069 10.789 -11.525 1.00 98.62 177 LYS A CA 1
ATOM 1398 C C . LYS A 1 177 ? -1.584 10.563 -11.553 1.00 98.62 177 LYS A C 1
ATOM 1400 O O . LYS A 1 177 ? -2.029 9.479 -11.174 1.00 98.62 177 LYS A O 1
ATOM 1405 N N . PRO A 1 178 ? -2.384 11.537 -12.025 1.00 98.44 178 PRO A N 1
ATOM 1406 C CA . PRO A 1 178 ? -3.795 11.290 -12.292 1.00 98.44 178 PRO A CA 1
ATOM 1407 C C . PRO A 1 178 ? -3.939 10.289 -13.444 1.00 98.44 178 PRO A C 1
ATOM 1409 O O . PRO A 1 178 ? -3.201 10.362 -14.429 1.00 98.44 178 PRO A O 1
ATOM 1412 N N . LYS A 1 179 ? -4.898 9.371 -13.323 1.00 98.50 179 LYS A N 1
ATOM 1413 C CA . LYS A 1 179 ? -5.230 8.367 -14.341 1.00 98.50 179 LYS A CA 1
ATOM 1414 C C . LYS A 1 179 ? -6.714 8.399 -14.683 1.00 98.50 179 LYS A C 1
ATOM 1416 O O . LYS A 1 179 ? -7.564 8.510 -13.793 1.00 98.50 179 LYS A O 1
ATOM 1421 N N . THR A 1 180 ? -7.008 8.307 -15.971 1.00 98.00 180 THR A N 1
ATOM 1422 C CA . THR A 1 180 ? -8.322 7.966 -16.533 1.00 98.00 180 THR A CA 1
ATOM 1423 C C . THR A 1 180 ? -8.507 6.448 -16.540 1.00 98.00 180 THR A C 1
ATOM 1425 O O . THR A 1 180 ? -7.588 5.723 -16.165 1.00 98.00 180 THR A O 1
ATOM 1428 N N . ALA A 1 181 ? -9.684 5.943 -16.914 1.00 95.31 181 ALA A N 1
ATOM 1429 C CA . ALA A 1 181 ? -9.933 4.498 -16.922 1.00 95.31 181 ALA A CA 1
ATOM 1430 C C . ALA A 1 181 ? -9.153 3.776 -18.040 1.00 95.31 181 ALA A C 1
ATOM 1432 O O . ALA A 1 181 ? -8.875 2.582 -17.933 1.00 95.31 181 ALA A O 1
ATOM 1433 N N . GLU A 1 182 ? -8.807 4.517 -19.091 1.00 96.00 182 GLU A N 1
ATOM 1434 C CA . GLU A 1 182 ? -8.121 4.065 -20.297 1.00 96.00 182 GLU A CA 1
ATOM 1435 C C . GLU A 1 182 ? -6.597 4.010 -20.118 1.00 96.00 182 GLU A C 1
ATOM 1437 O O . GLU A 1 182 ? -5.909 3.292 -20.845 1.00 96.00 182 GLU A O 1
ATOM 1442 N N . ASP A 1 183 ? -6.061 4.738 -19.135 1.00 97.06 183 ASP A N 1
ATOM 1443 C CA . ASP A 1 183 ? -4.641 4.696 -18.810 1.00 97.06 183 ASP A CA 1
ATOM 1444 C C . ASP A 1 183 ? -4.243 3.354 -18.177 1.00 97.06 183 ASP A C 1
ATOM 1446 O O . ASP A 1 183 ? -5.020 2.700 -17.476 1.00 97.06 183 ASP A O 1
ATOM 1450 N N . ARG A 1 184 ? -2.973 2.959 -18.336 1.00 92.31 184 ARG A N 1
ATOM 1451 C CA . ARG A 1 184 ? -2.414 1.797 -17.624 1.00 92.31 184 ARG A CA 1
ATOM 1452 C C . ARG A 1 184 ? -2.603 1.964 -16.108 1.00 92.31 184 ARG A C 1
ATOM 1454 O O . ARG A 1 184 ? -2.214 2.985 -15.544 1.00 92.31 184 ARG A O 1
ATOM 1461 N N . GLY A 1 185 ? -3.207 0.955 -15.475 1.00 91.38 185 GLY A N 1
ATOM 1462 C CA . GLY A 1 185 ? -3.591 0.969 -14.056 1.00 91.38 185 GLY A CA 1
ATOM 1463 C C . GLY A 1 185 ? -4.940 1.648 -13.766 1.00 91.38 185 GLY A C 1
ATOM 1464 O O . GLY A 1 185 ? -5.528 1.423 -12.711 1.00 91.38 185 GLY A O 1
ATOM 1465 N N . GLY A 1 186 ? -5.476 2.412 -14.719 1.00 96.12 186 GLY A N 1
ATOM 1466 C CA . GLY A 1 186 ? -6.704 3.195 -14.603 1.00 96.12 186 GLY A CA 1
ATOM 1467 C C . GLY A 1 186 ? -7.966 2.388 -14.314 1.00 96.12 186 GLY A C 1
ATOM 1468 O O . GLY A 1 186 ? -8.822 2.839 -13.556 1.00 96.12 186 GLY A O 1
ATOM 1469 N N . TYR A 1 187 ? -8.065 1.175 -14.866 1.00 97.94 187 TYR A N 1
ATOM 1470 C CA . TYR A 1 187 ? -9.203 0.279 -14.650 1.00 97.94 187 TYR A CA 1
ATOM 1471 C C . TYR A 1 187 ? -9.413 -0.035 -13.161 1.00 97.94 187 TYR A C 1
ATOM 1473 O O . TYR A 1 187 ? -10.507 0.171 -12.640 1.00 97.94 187 TYR A O 1
ATOM 1481 N N . LEU A 1 188 ? -8.362 -0.464 -12.454 1.00 98.25 188 LEU A N 1
ATOM 1482 C CA . LEU A 1 188 ? -8.449 -0.756 -11.020 1.00 98.25 188 LEU A CA 1
ATOM 1483 C C . LEU A 1 188 ? -8.883 0.488 -10.233 1.00 98.25 188 LEU A C 1
ATOM 1485 O O . LEU A 1 188 ? -9.859 0.434 -9.495 1.00 98.25 188 LEU A O 1
ATOM 1489 N N . LEU A 1 189 ? -8.213 1.616 -10.483 1.00 98.62 189 LEU A N 1
ATOM 1490 C CA . LEU A 1 189 ? -8.479 2.898 -9.827 1.00 98.62 189 LEU A CA 1
ATOM 1491 C C . LEU A 1 189 ? -9.920 3.401 -10.038 1.00 98.62 189 LEU A C 1
ATOM 1493 O O . LEU A 1 189 ? -10.471 4.079 -9.174 1.00 98.62 189 LEU A O 1
ATOM 1497 N N . ARG A 1 190 ? -10.521 3.116 -11.202 1.00 98.19 190 ARG A N 1
ATOM 1498 C CA . ARG A 1 190 ? -11.868 3.575 -11.567 1.00 98.19 190 ARG A CA 1
ATOM 1499 C C . ARG A 1 190 ? -12.980 2.716 -10.971 1.00 98.19 190 ARG A C 1
ATOM 1501 O O . ARG A 1 190 ? -14.031 3.268 -10.639 1.00 98.19 190 ARG A O 1
ATOM 1508 N N . TYR A 1 191 ? -12.796 1.396 -10.966 1.00 98.38 191 TYR A N 1
ATOM 1509 C CA . TYR A 1 191 ? -13.875 0.426 -10.741 1.00 98.38 191 TYR A CA 1
ATOM 1510 C C . TYR A 1 191 ? -13.913 -0.151 -9.319 1.00 98.38 191 TYR A C 1
ATOM 1512 O O . TYR A 1 191 ? -14.799 -0.948 -9.001 1.00 98.38 191 TYR A O 1
ATOM 1520 N N . THR A 1 192 ? -13.009 0.271 -8.438 1.00 98.38 192 THR A N 1
ATOM 1521 C CA . THR A 1 192 ? -13.150 0.063 -6.994 1.00 98.38 192 THR A CA 1
ATOM 1522 C C . THR A 1 192 ? -14.071 1.124 -6.387 1.00 98.38 192 THR A C 1
ATOM 1524 O O . THR A 1 192 ? -14.028 2.292 -6.775 1.00 98.38 192 THR A O 1
ATOM 1527 N N . LYS A 1 193 ? -14.924 0.727 -5.436 1.00 98.19 193 LYS A N 1
ATOM 1528 C CA . LYS A 1 193 ? -15.831 1.632 -4.710 1.00 98.19 193 LYS A CA 1
ATOM 1529 C C . LYS A 1 193 ? -15.066 2.489 -3.704 1.00 98.19 193 LYS A C 1
ATOM 1531 O O . LYS A 1 193 ? -15.295 3.694 -3.623 1.00 98.19 193 LYS A O 1
ATOM 1536 N N . ALA A 1 194 ? -14.153 1.862 -2.967 1.00 98.25 194 ALA A N 1
ATOM 1537 C CA . ALA A 1 194 ? -13.276 2.540 -2.029 1.00 98.25 194 ALA A CA 1
ATOM 1538 C C . ALA A 1 194 ? -12.187 3.349 -2.763 1.00 98.25 194 ALA A C 1
ATOM 1540 O O . ALA A 1 194 ? -11.796 2.986 -3.884 1.00 98.25 194 ALA A O 1
ATOM 1541 N N . PRO A 1 195 ? -11.664 4.431 -2.155 1.00 98.38 195 PRO A N 1
ATOM 1542 C CA . PRO A 1 195 ? -10.498 5.143 -2.664 1.00 98.38 195 PRO A CA 1
ATOM 1543 C C . PRO A 1 195 ? -9.311 4.200 -2.896 1.00 98.38 195 PRO A C 1
ATOM 1545 O O . PRO A 1 195 ? -8.921 3.443 -2.010 1.00 98.38 195 PRO A O 1
ATOM 1548 N N . CYS A 1 196 ? -8.727 4.263 -4.093 1.00 98.75 196 CYS A N 1
ATOM 1549 C CA . CYS A 1 196 ? -7.638 3.390 -4.515 1.00 98.75 196 CYS A CA 1
ATOM 1550 C C . CYS A 1 196 ? -6.459 4.204 -5.050 1.00 98.75 196 CYS A C 1
ATOM 1552 O O . CYS A 1 196 ? -6.650 5.180 -5.787 1.00 98.75 196 CYS A O 1
ATOM 1554 N N . ILE A 1 197 ? -5.250 3.771 -4.692 1.00 98.88 197 ILE A N 1
ATOM 1555 C CA . ILE A 1 197 ? -3.985 4.248 -5.254 1.00 98.88 197 ILE A CA 1
ATOM 1556 C C . ILE A 1 197 ? -3.126 3.067 -5.716 1.00 98.88 197 ILE A C 1
ATOM 1558 O O . ILE A 1 197 ? -3.218 1.964 -5.173 1.00 98.88 197 ILE A O 1
ATOM 1562 N N . ILE A 1 198 ? -2.274 3.307 -6.712 1.00 98.88 198 ILE A N 1
ATOM 1563 C CA . ILE A 1 198 ? -1.255 2.355 -7.174 1.00 98.88 198 ILE A CA 1
ATOM 1564 C C . ILE A 1 198 ? 0.116 2.942 -6.856 1.00 98.88 198 ILE A C 1
ATOM 1566 O O . ILE A 1 198 ? 0.424 4.055 -7.282 1.00 98.88 198 ILE A O 1
ATOM 1570 N N . ALA A 1 199 ? 0.923 2.205 -6.106 1.00 98.88 199 ALA A N 1
ATOM 1571 C CA . ALA A 1 199 ? 2.257 2.618 -5.711 1.00 98.88 199 ALA A CA 1
ATOM 1572 C C . ALA A 1 199 ? 3.300 2.064 -6.686 1.00 98.88 199 ALA A C 1
ATOM 1574 O O . ALA A 1 199 ? 3.385 0.854 -6.866 1.00 98.88 199 ALA A O 1
ATOM 1575 N N . GLU A 1 200 ? 4.107 2.947 -7.271 1.00 98.75 200 GLU A N 1
ATOM 1576 C CA . GLU A 1 200 ? 5.220 2.620 -8.169 1.00 98.75 200 GLU A CA 1
ATOM 1577 C C . GLU A 1 200 ? 6.505 3.215 -7.549 1.00 98.75 200 GLU A C 1
ATOM 1579 O O . GLU A 1 200 ? 6.996 4.262 -7.989 1.00 98.75 200 GLU A O 1
ATOM 1584 N N . PRO A 1 201 ? 7.004 2.632 -6.440 1.00 98.62 201 PRO A N 1
ATOM 1585 C CA . PRO A 1 201 ? 8.015 3.255 -5.590 1.00 98.62 201 PRO A CA 1
ATOM 1586 C C . PRO A 1 201 ? 9.381 3.416 -6.271 1.00 98.62 201 PRO A C 1
ATOM 1588 O O . PRO A 1 201 ? 10.132 4.326 -5.916 1.00 98.62 201 PRO A O 1
ATOM 1591 N N . PHE A 1 202 ? 9.697 2.539 -7.222 1.00 98.81 202 PHE A N 1
ATOM 1592 C CA . PHE A 1 202 ? 10.954 2.490 -7.965 1.00 98.81 202 PHE A CA 1
ATOM 1593 C C . PHE A 1 202 ? 10.767 1.685 -9.263 1.00 98.81 202 PHE A C 1
ATOM 1595 O O . PHE A 1 202 ? 9.722 1.052 -9.460 1.00 98.81 202 PHE A O 1
ATOM 1602 N N . PHE A 1 203 ? 11.774 1.694 -10.140 1.00 98.88 203 PHE A N 1
ATOM 1603 C CA . PHE A 1 203 ? 11.806 0.882 -11.361 1.00 98.88 203 PHE A CA 1
ATOM 1604 C C . PHE A 1 203 ? 12.527 -0.448 -11.114 1.00 98.88 203 PHE A C 1
ATOM 1606 O O . PHE A 1 203 ? 13.731 -0.461 -10.887 1.00 98.88 203 PHE A O 1
ATOM 1613 N N . ILE A 1 204 ? 11.820 -1.582 -11.172 1.00 98.81 204 ILE A N 1
ATOM 1614 C CA . ILE A 1 204 ? 12.421 -2.898 -10.882 1.00 98.81 204 ILE A CA 1
ATOM 1615 C C . ILE A 1 204 ? 13.451 -3.323 -11.932 1.00 98.81 204 ILE A C 1
ATOM 1617 O O . ILE A 1 204 ? 14.385 -4.059 -11.625 1.00 98.81 204 ILE A O 1
ATOM 1621 N N . ASP A 1 205 ? 13.303 -2.859 -13.173 1.00 98.62 205 ASP A N 1
ATOM 1622 C CA . ASP A 1 205 ? 14.257 -3.124 -14.250 1.00 98.62 205 ASP A CA 1
ATOM 1623 C C . ASP A 1 205 ? 15.520 -2.253 -14.167 1.00 98.62 205 ASP A C 1
ATOM 1625 O O . ASP A 1 205 ? 16.466 -2.509 -14.907 1.00 98.62 205 ASP A O 1
ATOM 1629 N N . ASN A 1 206 ? 15.564 -1.271 -13.263 1.00 98.81 206 ASN A N 1
ATOM 1630 C CA . ASN A 1 206 ? 16.757 -0.501 -12.939 1.00 98.81 206 ASN A CA 1
ATOM 1631 C C . ASN A 1 206 ? 17.463 -1.119 -11.719 1.00 98.81 206 ASN A C 1
ATOM 1633 O O . ASN A 1 206 ? 16.895 -1.230 -10.631 1.00 98.81 206 ASN A O 1
ATOM 1637 N N . ASP A 1 207 ? 18.715 -1.532 -11.914 1.00 98.75 207 ASP A N 1
ATOM 1638 C CA . ASP A 1 207 ? 19.505 -2.229 -10.895 1.00 98.75 207 ASP A CA 1
ATOM 1639 C C . ASP A 1 207 ? 19.753 -1.394 -9.631 1.00 98.75 207 ASP A C 1
ATOM 1641 O O . ASP A 1 207 ? 19.748 -1.953 -8.535 1.00 98.75 207 ASP A O 1
ATOM 1645 N N . ASP A 1 208 ? 19.965 -0.082 -9.768 1.00 98.75 208 ASP A N 1
ATOM 1646 C CA . ASP A 1 208 ? 20.265 0.805 -8.639 1.00 98.75 208 ASP A CA 1
ATOM 1647 C C . ASP A 1 208 ? 19.003 1.073 -7.804 1.00 98.75 208 ASP A C 1
ATOM 1649 O O . ASP A 1 208 ? 19.046 1.049 -6.573 1.00 98.75 208 ASP A O 1
ATOM 1653 N N . ASP A 1 209 ? 17.862 1.256 -8.472 1.00 98.81 209 ASP A N 1
ATOM 1654 C CA . ASP A 1 209 ? 16.544 1.402 -7.845 1.00 98.81 209 ASP A CA 1
ATOM 1655 C C . ASP A 1 209 ? 16.171 0.144 -7.040 1.00 98.81 209 ASP A C 1
ATOM 1657 O O . ASP A 1 209 ? 15.797 0.242 -5.866 1.00 98.81 209 ASP A O 1
ATOM 1661 N N . LEU A 1 210 ? 16.316 -1.044 -7.644 1.00 98.81 210 LEU A N 1
ATOM 1662 C CA . LEU A 1 210 ? 16.062 -2.314 -6.960 1.00 98.81 210 LEU A CA 1
ATOM 1663 C C . LEU A 1 210 ? 17.028 -2.518 -5.786 1.00 98.81 210 LEU A C 1
ATOM 1665 O O . LEU A 1 210 ? 16.583 -2.862 -4.689 1.00 98.81 210 LEU A O 1
ATOM 1669 N N . ALA A 1 211 ? 18.328 -2.281 -5.984 1.00 98.75 211 ALA A N 1
ATOM 1670 C CA . ALA A 1 211 ? 19.319 -2.414 -4.920 1.00 98.75 211 ALA A CA 1
ATOM 1671 C C . ALA A 1 211 ? 18.999 -1.487 -3.738 1.00 98.75 211 ALA A C 1
ATOM 1673 O O . ALA A 1 211 ? 19.025 -1.932 -2.590 1.00 98.75 211 ALA A O 1
ATOM 1674 N N . ARG A 1 212 ? 18.612 -0.233 -4.012 1.00 98.62 212 ARG A N 1
ATOM 1675 C CA . ARG A 1 212 ? 18.200 0.727 -2.982 1.00 98.62 212 ARG A CA 1
ATOM 1676 C C . ARG A 1 212 ? 16.970 0.250 -2.210 1.00 98.62 212 ARG A C 1
ATOM 1678 O O . ARG A 1 212 ? 16.925 0.393 -0.990 1.00 98.62 212 ARG A O 1
ATOM 1685 N N . ALA A 1 213 ? 15.981 -0.323 -2.892 1.00 98.38 213 ALA A N 1
ATOM 1686 C CA . ALA A 1 213 ? 14.790 -0.856 -2.236 1.00 98.38 213 ALA A CA 1
ATOM 1687 C C . ALA A 1 213 ? 15.098 -2.087 -1.360 1.00 98.38 213 ALA A C 1
ATOM 1689 O O . ALA A 1 213 ? 14.502 -2.243 -0.294 1.00 98.38 213 ALA A O 1
ATOM 1690 N N . GLN A 1 214 ? 16.033 -2.944 -1.783 1.00 98.38 214 GLN A N 1
ATOM 1691 C CA . GLN A 1 214 ? 16.438 -4.142 -1.037 1.00 98.38 214 GLN A CA 1
ATOM 1692 C C . GLN A 1 214 ? 17.360 -3.845 0.148 1.00 98.38 214 GLN A C 1
ATOM 1694 O O . GLN A 1 214 ? 17.314 -4.573 1.137 1.00 98.38 214 GLN A O 1
ATOM 1699 N N . GLU A 1 215 ? 18.177 -2.793 0.056 1.00 98.38 215 GLU A N 1
ATOM 1700 C CA . GLU A 1 215 ? 19.085 -2.361 1.123 1.00 98.38 215 GLU A CA 1
ATOM 1701 C C . GLU A 1 215 ? 18.344 -2.129 2.448 1.00 98.38 215 GLU A C 1
ATOM 1703 O O . GLU A 1 215 ? 18.843 -2.511 3.504 1.00 98.38 215 GLU A O 1
ATOM 1708 N N . ASP A 1 216 ? 17.141 -1.544 2.389 1.00 98.12 216 ASP A N 1
ATOM 1709 C CA . ASP A 1 216 ? 16.293 -1.321 3.562 1.00 98.12 216 ASP A CA 1
ATOM 1710 C C . ASP A 1 216 ? 14.802 -1.542 3.253 1.00 98.12 216 ASP A C 1
ATOM 1712 O O . ASP A 1 216 ? 13.974 -0.618 3.260 1.00 98.12 216 ASP A O 1
ATOM 1716 N N . ILE A 1 217 ? 14.460 -2.802 2.965 1.00 98.44 217 ILE A N 1
ATOM 1717 C CA . ILE A 1 217 ? 13.080 -3.223 2.688 1.00 98.44 217 ILE A CA 1
ATOM 1718 C C . ILE A 1 217 ? 12.170 -3.110 3.921 1.00 98.44 217 ILE A C 1
ATOM 1720 O O . ILE A 1 217 ? 10.973 -2.853 3.790 1.00 98.44 217 ILE A O 1
ATOM 1724 N N . ASP A 1 218 ? 12.719 -3.256 5.130 1.00 98.50 218 ASP A N 1
ATOM 1725 C CA . ASP A 1 218 ? 11.947 -3.091 6.363 1.00 98.50 218 ASP A CA 1
ATOM 1726 C C . ASP A 1 218 ? 11.629 -1.617 6.633 1.00 98.50 218 ASP A C 1
ATOM 1728 O O . ASP A 1 218 ? 10.516 -1.310 7.067 1.00 98.50 218 ASP A O 1
ATOM 1732 N N . GLY A 1 219 ? 12.545 -0.697 6.328 1.00 98.62 219 GLY A N 1
ATOM 1733 C CA . GLY A 1 219 ? 12.259 0.734 6.314 1.00 98.62 219 GLY A CA 1
ATOM 1734 C C . GLY A 1 219 ? 11.249 1.118 5.228 1.00 98.62 219 GLY A C 1
ATOM 1735 O O . GLY A 1 219 ? 10.376 1.952 5.470 1.00 98.62 219 GLY A O 1
ATOM 1736 N N . LEU A 1 220 ? 11.268 0.444 4.069 1.00 98.81 220 LEU A N 1
ATOM 1737 C CA . LEU A 1 220 ? 10.265 0.660 3.022 1.00 98.81 220 LEU A CA 1
ATOM 1738 C C . LEU A 1 220 ? 8.881 0.213 3.504 1.00 98.81 220 LEU A C 1
ATOM 1740 O O . LEU A 1 220 ? 7.906 0.952 3.370 1.00 98.81 220 LEU A O 1
ATOM 1744 N N . ALA A 1 221 ? 8.796 -0.961 4.128 1.00 98.88 221 ALA A N 1
ATOM 1745 C CA . ALA A 1 221 ? 7.566 -1.441 4.744 1.00 98.88 221 ALA A CA 1
ATOM 1746 C C . ALA A 1 221 ? 7.079 -0.512 5.872 1.00 98.88 221 ALA A C 1
ATOM 1748 O O . ALA A 1 221 ? 5.877 -0.300 6.017 1.00 98.88 221 ALA A O 1
ATOM 1749 N N . GLU A 1 222 ? 7.995 0.084 6.641 1.00 98.75 222 GLU A N 1
ATOM 1750 C CA . GLU A 1 222 ? 7.673 1.093 7.655 1.00 98.75 222 GLU A CA 1
ATOM 1751 C C . GLU A 1 222 ? 7.081 2.368 7.034 1.00 98.75 222 GLU A C 1
ATOM 1753 O O . GLU A 1 222 ? 6.123 2.922 7.572 1.00 98.75 222 GLU A O 1
ATOM 1758 N N . ALA A 1 223 ? 7.599 2.818 5.887 1.00 98.75 223 ALA A N 1
ATOM 1759 C CA . ALA A 1 223 ? 7.061 3.967 5.155 1.00 98.75 223 ALA A CA 1
ATOM 1760 C C . ALA A 1 223 ? 5.608 3.729 4.701 1.00 98.75 223 ALA A C 1
ATOM 1762 O O . ALA A 1 223 ? 4.749 4.606 4.847 1.00 98.75 223 ALA A O 1
ATOM 1763 N N . TYR A 1 224 ? 5.302 2.520 4.221 1.00 98.81 224 TYR A N 1
ATOM 1764 C CA . TYR A 1 224 ? 3.928 2.109 3.919 1.00 98.81 224 TYR A CA 1
ATOM 1765 C C . TYR A 1 224 ? 3.058 2.002 5.174 1.00 98.81 224 TYR A C 1
ATOM 1767 O O . TYR A 1 224 ? 1.928 2.478 5.158 1.00 98.81 224 TYR A O 1
ATOM 1775 N N . ALA A 1 225 ? 3.562 1.420 6.265 1.00 98.56 225 ALA A N 1
ATOM 1776 C CA . ALA A 1 225 ? 2.797 1.298 7.505 1.00 98.56 225 ALA A CA 1
ATOM 1777 C C . ALA A 1 225 ? 2.423 2.677 8.074 1.00 98.56 225 ALA A C 1
ATOM 1779 O O . ALA A 1 225 ? 1.256 2.917 8.369 1.00 98.56 225 ALA A O 1
ATOM 1780 N N . LYS A 1 226 ? 3.373 3.621 8.124 1.00 98.00 226 LYS A N 1
ATOM 1781 C CA . LYS A 1 226 ? 3.109 5.020 8.507 1.00 98.00 226 LYS A CA 1
ATOM 1782 C C . LYS A 1 226 ? 2.067 5.674 7.607 1.00 98.00 226 LYS A C 1
ATOM 1784 O O . LYS A 1 226 ? 1.166 6.337 8.105 1.00 98.00 226 LYS A O 1
ATOM 1789 N N . THR A 1 227 ? 2.169 5.450 6.297 1.00 98.06 227 THR A N 1
ATOM 1790 C CA . THR A 1 227 ? 1.180 5.939 5.329 1.00 98.06 227 THR A CA 1
ATOM 1791 C C . THR A 1 227 ? -0.214 5.388 5.619 1.00 98.06 227 THR A C 1
ATOM 1793 O O . THR A 1 227 ? -1.177 6.144 5.617 1.00 98.06 227 THR A O 1
ATOM 1796 N N . ILE A 1 228 ? -0.336 4.081 5.860 1.00 98.38 228 ILE A N 1
ATOM 1797 C CA . ILE A 1 228 ? -1.614 3.412 6.132 1.00 98.38 228 ILE A CA 1
ATOM 1798 C C . ILE A 1 228 ? -2.265 3.979 7.397 1.00 98.38 228 ILE A C 1
ATOM 1800 O O . ILE A 1 228 ? -3.460 4.253 7.383 1.00 98.38 228 ILE A O 1
ATOM 1804 N N . GLU A 1 229 ? -1.483 4.200 8.454 1.00 95.06 229 GLU A N 1
ATOM 1805 C CA . GLU A 1 229 ? -1.963 4.808 9.701 1.00 95.06 229 GLU A CA 1
ATOM 1806 C C . GLU A 1 229 ? -2.390 6.276 9.495 1.00 95.06 229 GLU A C 1
ATOM 1808 O O . GLU A 1 229 ? -3.391 6.708 10.055 1.00 95.06 229 GLU A O 1
ATOM 1813 N N . GLU A 1 230 ? -1.686 7.040 8.652 1.00 95.94 230 GLU A N 1
ATOM 1814 C CA . GLU A 1 230 ? -2.021 8.442 8.344 1.00 95.94 230 GLU A CA 1
ATOM 1815 C C . GLU A 1 230 ? -3.243 8.574 7.413 1.00 95.94 230 GLU A C 1
ATOM 1817 O O . GLU A 1 230 ? -4.015 9.527 7.524 1.00 95.94 230 GLU A O 1
ATOM 1822 N N . ILE A 1 231 ? -3.460 7.608 6.511 1.00 94.56 231 ILE A N 1
ATOM 1823 C CA . ILE A 1 231 ? -4.592 7.612 5.572 1.00 94.56 231 ILE A CA 1
ATOM 1824 C C . ILE A 1 231 ? -5.945 7.490 6.291 1.00 94.56 231 ILE A C 1
ATOM 1826 O O . ILE A 1 231 ? -6.943 7.991 5.772 1.00 94.56 231 ILE A O 1
ATOM 1830 N N . VAL A 1 232 ? -5.987 6.892 7.486 1.00 89.44 232 VAL A N 1
ATOM 1831 C CA . VAL A 1 232 ? -7.211 6.749 8.298 1.00 89.44 232 VAL A CA 1
ATOM 1832 C C . VAL A 1 232 ? -7.928 8.087 8.507 1.00 89.44 232 VAL A C 1
ATOM 1834 O O . VAL A 1 232 ? -9.153 8.136 8.462 1.00 89.44 232 VAL A O 1
ATOM 1837 N N . GLU A 1 233 ? -7.184 9.185 8.646 1.00 85.12 233 GLU A N 1
ATOM 1838 C CA . GLU A 1 233 ? -7.742 10.522 8.894 1.00 85.12 233 GLU A CA 1
ATOM 1839 C C . GLU A 1 233 ? -8.359 11.176 7.643 1.00 85.12 233 GLU A C 1
ATOM 1841 O O . GLU A 1 233 ? -9.060 12.187 7.739 1.00 85.12 233 GLU A O 1
ATOM 1846 N N . VAL A 1 234 ? -8.099 10.635 6.445 1.00 86.81 234 VAL A N 1
ATOM 1847 C CA . VAL A 1 234 ? -8.603 11.189 5.174 1.00 86.81 234 VAL A CA 1
ATOM 1848 C C . VAL A 1 234 ? -9.690 10.334 4.510 1.00 86.81 234 VAL A C 1
ATOM 1850 O O . VAL A 1 234 ? -10.283 10.795 3.521 1.00 86.81 234 VAL A O 1
ATOM 1853 N N . VAL A 1 235 ? -9.972 9.127 5.026 1.00 80.94 235 VAL A N 1
ATOM 1854 C CA . VAL A 1 235 ? -10.898 8.134 4.431 1.00 80.94 235 VAL A CA 1
ATOM 1855 C C . VAL A 1 235 ? -12.187 7.899 5.208 1.00 80.94 235 VAL A C 1
ATOM 1857 O O . VAL A 1 235 ? -12.193 7.511 6.394 1.00 80.94 235 VAL A O 1
#

Nearest PDB structures (foldseek):
  5j72-assembly1_A  TM=8.902E-01  e=1.966E-15  Clostridioides difficile 630
  5emi-assembly1_A  TM=8.374E-01  e=5.141E-13  Nostoc punctiforme PCC 73102
  1xov-assembly1_A  TM=8.209E-01  e=4.279E-13  Listeria phage PSA
  7tj4-assembly2_D  TM=8.370E-01  e=6.712E-12  Staphylococcus aureus
  7agm-assembly2_B  TM=8.054E-01  e=3.956E-11  Mycolicibacterium smegmatis MC2 155

Foldseek 3Di:
DQWDFDWDADDDPNDGPDIDTPGIDPRVVSNVVVVCVVVVVDPPVNVVVVVVVVVLLVPAFEEEEEQPADPVGQDDAQPPVRDGFNNLSVVLLVLLCVQADRHHYDYDYDPDPLCRLVVVVVVVGQEYEYEGAAADPLPDKFWEKEAAQPDPLLLVLRVLLLVLLCVQLVIDRPYYHHDDCPDVVNVNRPRHPHGYMYIHSIHNNHPVRVVSCVVCVSSVSNSSSVSVVVSVVSD

Solvent-accessible surface area (backbone atoms only — not comparable to full-atom values): 12548 Å² total; per-residue (Å²): 139,71,69,42,64,47,66,52,64,51,71,61,84,96,42,73,81,44,76,44,81,76,44,70,49,55,67,68,58,18,48,50,55,48,54,34,39,77,69,67,77,42,52,73,68,57,52,53,56,49,48,56,55,47,56,56,61,75,65,43,49,35,36,35,40,30,34,36,49,32,93,94,55,29,67,56,54,17,85,88,82,64,52,31,38,19,62,55,30,48,56,44,50,55,48,22,56,73,62,41,83,72,49,45,70,43,81,40,77,52,90,45,84,84,54,35,28,57,64,50,48,76,67,66,36,57,30,35,46,32,38,53,51,36,69,86,75,50,69,59,72,24,25,34,18,33,18,23,65,88,36,68,56,11,46,54,48,20,53,51,42,42,51,37,46,38,69,67,68,68,46,53,76,68,50,68,39,72,32,53,59,87,39,93,71,10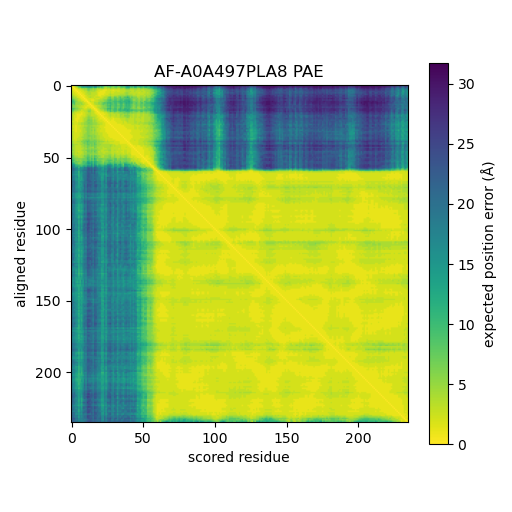,50,55,36,61,61,30,83,38,46,25,29,40,38,24,64,27,14,44,37,9,66,67,45,39,48,55,48,64,74,44,44,68,58,50,19,45,32,51,19,54,33,57,64,58,41,57,84,70,100